Protein AF-A0A2K0UDL0-F1 (afdb_monomer)

Solvent-accessible surface area (backbone atoms only — not comparable to full-atom values): 13842 Å² total; per-residue (Å²): 132,90,76,57,83,69,56,64,36,40,62,74,39,30,74,65,48,46,82,47,54,56,67,56,40,52,51,51,52,62,71,52,33,70,80,76,52,98,64,75,60,66,72,58,52,50,56,52,50,51,54,50,49,52,46,38,73,76,70,39,90,55,62,90,76,43,96,74,76,85,77,77,66,53,43,78,78,45,80,43,83,54,89,86,32,33,40,32,33,33,30,63,69,71,82,86,82,71,87,87,69,89,70,77,79,64,65,46,79,45,80,38,79,76,86,85,84,86,83,78,84,86,70,57,67,67,61,65,74,41,50,94,51,46,87,36,30,33,72,48,72,90,79,70,87,86,64,67,89,31,36,83,27,45,80,46,81,48,101,89,45,55,17,31,52,34,62,50,95,69,29,34,53,48,59,33,89,86,64,58,58,95,93,54,86,51,71,64,77,56,53,43,37,40,45,47,34,81,28,39,71,42,74,69,28,45,71,64,50,50,54,49,37,48,46,64,78,56,58,78,88,124

Nearest PDB structures (foldseek):
  4b66-assembly1_A  TM=9.218E-01  e=1.773E-15  Aspergillus fumigatus
  6x0h-assembly1_D  TM=9.254E-01  e=4.626E-15  Aspergillus fumigatus Af293
  4b64-assembly1_A  TM=9.205E-01  e=5.215E-15  Aspergillus fumigatus
  5cku-assembly1_A  TM=9.255E-01  e=1.207E-14  Aspergillus fumigatus Af293
  6x0k-assembly2_F  TM=9.162E-01  e=2.417E-13  Aspergillus fumigatus Af293

InterPro domains:
  IPR025700 L-lysine 6-monooxygenase/L-ornithine 5-monooxygenase [PF13434] (5-122)
  IPR025700 L-lysine 6-monooxygenase/L-ornithine 5-monooxygenase [PTHR42802] (5-219)
  IPR036188 FAD/NAD(P)-binding domain superfamily [G3DSA:3.50.50.60] (3-222)

Foldseek 3Di:
DDDPLCCLLAQVVLVVQQVDDLVVLQVVCVVSVAVPHPDDDPVVVVVVVVLVVVQCVPVNDPQVPGPDDDDPQKDWDDWDDDPQWIKTKIFGNDPPPDPDDPPPTPIDIDIGNDDDDPPDDDQCVVVVVCVVCQVQAAADDPDDDDGPDQLQADWDADPVGIGGFHADSLQWTDGDPPSDDPLDTDGDALRNCSNRNPNRVHPSCVVVSVVSNCCVNPPPDD

pLDDT: mean 87.85, std 13.22, range [29.7, 97.56]

Structure (mmCIF, N/CA/C/O backbone):
data_AF-A0A2K0UDL0-F1
#
_entry.id   AF-A0A2K0UDL0-F1
#
loop_
_atom_site.group_PDB
_atom_site.id
_atom_site.type_symbol
_atom_site.label_atom_id
_atom_site.label_alt_id
_atom_site.label_comp_id
_atom_site.label_asym_id
_atom_site.label_entity_id
_atom_site.label_seq_id
_atom_site.pdbx_PDB_ins_code
_atom_site.Cartn_x
_atom_site.Cartn_y
_atom_site.Cartn_z
_atom_site.occupancy
_atom_site.B_iso_or_equiv
_atom_site.auth_seq_id
_atom_site.auth_comp_id
_atom_site.auth_asym_id
_atom_site.auth_atom_id
_atom_site.pdbx_PDB_model_num
ATOM 1 N N . MET A 1 1 ? 23.978 -1.180 19.012 1.00 35.09 1 MET A N 1
ATOM 2 C CA . MET A 1 1 ? 23.339 -2.324 18.328 1.00 35.09 1 MET A CA 1
ATOM 3 C C . MET A 1 1 ? 22.856 -1.821 16.977 1.00 35.09 1 MET A C 1
ATOM 5 O O . MET A 1 1 ? 21.933 -1.017 16.948 1.00 35.09 1 MET A O 1
ATOM 9 N N . VAL A 1 2 ? 23.542 -2.177 15.889 1.00 29.70 2 VAL A N 1
ATOM 10 C CA . VAL A 1 2 ? 23.165 -1.753 14.532 1.00 29.70 2 VAL A CA 1
ATOM 11 C C . VAL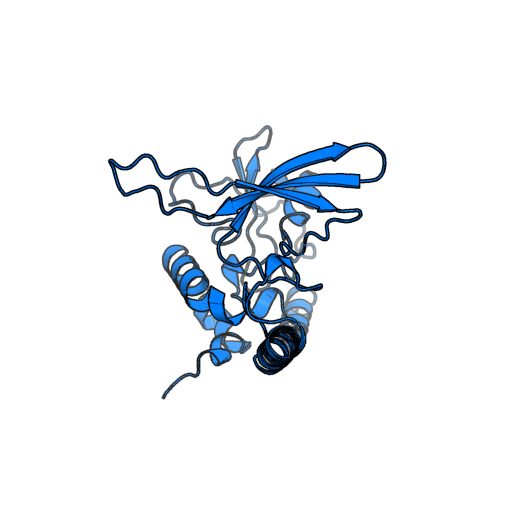 A 1 2 ? 21.911 -2.536 14.154 1.00 29.70 2 VAL A C 1
ATOM 13 O O . VAL A 1 2 ? 21.988 -3.728 13.872 1.00 29.70 2 VAL A O 1
ATOM 16 N N . ARG A 1 3 ? 20.739 -1.905 14.242 1.00 46.12 3 ARG A N 1
ATOM 17 C CA . ARG A 1 3 ? 19.510 -2.499 13.714 1.00 46.12 3 ARG A CA 1
ATOM 18 C C . ARG A 1 3 ? 19.581 -2.387 12.195 1.00 46.12 3 ARG A C 1
ATOM 20 O O . ARG A 1 3 ? 19.646 -1.282 11.667 1.00 46.12 3 ARG A O 1
ATOM 27 N N . SER A 1 4 ? 19.642 -3.524 11.507 1.00 64.81 4 SER A N 1
ATOM 28 C CA . SER A 1 4 ? 19.551 -3.549 10.049 1.00 64.81 4 SER A CA 1
ATOM 29 C C . SER A 1 4 ? 18.190 -2.998 9.617 1.00 64.81 4 SER A C 1
ATOM 31 O O . SER A 1 4 ? 17.202 -3.124 10.348 1.00 64.81 4 SER A O 1
ATOM 33 N N . VAL A 1 5 ? 18.128 -2.408 8.422 1.00 72.62 5 VAL A N 1
ATOM 34 C CA . VAL A 1 5 ? 16.895 -1.833 7.858 1.00 72.62 5 VAL A CA 1
ATOM 35 C C . VAL A 1 5 ? 15.743 -2.849 7.856 1.00 72.62 5 VAL A C 1
ATOM 37 O O . VAL A 1 5 ? 14.605 -2.473 8.091 1.00 72.62 5 VAL A O 1
ATOM 40 N N . ASN A 1 6 ? 16.029 -4.149 7.728 1.00 80.12 6 ASN A N 1
ATOM 41 C CA . ASN A 1 6 ? 15.012 -5.208 7.718 1.00 80.12 6 ASN A CA 1
ATOM 42 C C . ASN A 1 6 ? 14.356 -5.488 9.078 1.00 80.12 6 ASN A C 1
ATOM 44 O O . ASN A 1 6 ? 13.297 -6.107 9.118 1.00 80.12 6 ASN A O 1
ATOM 48 N N . SER A 1 7 ? 14.934 -5.031 10.192 1.00 83.06 7 SER A N 1
ATOM 49 C CA . SER A 1 7 ? 14.325 -5.222 11.520 1.00 83.06 7 SER A CA 1
ATOM 50 C C . SER A 1 7 ? 12.977 -4.508 11.679 1.00 83.06 7 SER A C 1
ATOM 52 O O . SER A 1 7 ? 12.210 -4.836 12.580 1.00 83.06 7 SER A O 1
ATOM 54 N N . VAL A 1 8 ? 12.648 -3.577 10.774 1.00 83.50 8 VAL A N 1
ATOM 55 C CA . VAL A 1 8 ? 11.329 -2.929 10.692 1.00 83.50 8 VAL A CA 1
ATOM 56 C C . VAL A 1 8 ? 10.195 -3.898 10.347 1.00 83.50 8 VAL A C 1
ATOM 58 O O . VAL A 1 8 ? 9.030 -3.565 10.548 1.00 83.50 8 VAL A O 1
ATOM 61 N N . PHE A 1 9 ? 10.523 -5.090 9.835 1.00 87.62 9 PHE A N 1
ATOM 62 C CA . PHE A 1 9 ? 9.553 -6.133 9.510 1.00 87.62 9 PHE A CA 1
ATOM 63 C C . PHE A 1 9 ? 9.317 -7.127 10.649 1.00 87.62 9 PHE A C 1
ATOM 65 O O . PHE A 1 9 ? 8.477 -8.015 10.496 1.00 87.62 9 PHE A O 1
ATOM 72 N N . ASN A 1 10 ? 10.030 -6.994 11.769 1.00 90.56 10 ASN A N 1
ATOM 73 C CA . ASN A 1 10 ? 9.850 -7.882 12.905 1.00 90.56 10 ASN A CA 1
ATOM 74 C C . ASN A 1 10 ? 8.507 -7.611 13.618 1.00 90.56 10 ASN A C 1
ATOM 76 O O . ASN A 1 10 ? 8.128 -6.442 13.757 1.00 90.56 10 ASN A O 1
ATOM 80 N N . PRO A 1 11 ? 7.808 -8.642 14.132 1.00 89.12 11 PRO A N 1
ATOM 81 C CA . PRO A 1 11 ? 6.532 -8.464 14.828 1.00 89.12 11 PRO A CA 1
ATOM 82 C C . PRO A 1 11 ? 6.594 -7.483 16.008 1.00 89.12 11 PRO A C 1
ATOM 84 O O . PRO A 1 11 ? 5.726 -6.622 16.136 1.00 89.12 11 PRO A O 1
ATOM 87 N N . GLU A 1 12 ? 7.655 -7.528 16.821 1.00 90.06 12 GLU A N 1
ATOM 88 C CA . GLU A 1 12 ? 7.827 -6.647 17.985 1.00 90.06 12 GLU A CA 1
ATOM 89 C C . GLU A 1 12 ? 7.986 -5.160 17.619 1.00 90.06 12 GLU A C 1
ATOM 91 O O . GLU A 1 12 ? 7.826 -4.269 18.461 1.00 90.06 12 GLU A O 1
ATOM 96 N N . TYR A 1 13 ? 8.295 -4.856 16.354 1.00 91.12 13 TYR A N 1
ATOM 97 C CA . TYR A 1 13 ? 8.404 -3.477 15.896 1.00 91.12 13 TYR A CA 1
ATOM 98 C C . TYR A 1 13 ? 7.044 -2.767 15.897 1.00 91.12 13 TYR A C 1
ATOM 100 O O . TYR A 1 13 ? 6.985 -1.561 16.145 1.00 91.12 13 TYR A O 1
ATOM 108 N N . ILE A 1 14 ? 5.947 -3.510 15.711 1.00 93.31 14 ILE A N 1
ATOM 109 C CA . ILE A 1 14 ? 4.581 -2.971 15.716 1.00 93.31 14 ILE A CA 1
ATOM 110 C C . ILE A 1 14 ? 4.272 -2.317 17.069 1.00 93.31 14 ILE A C 1
ATOM 112 O O . ILE A 1 14 ? 3.770 -1.194 17.106 1.00 93.31 14 ILE A O 1
ATOM 116 N N . ASP A 1 15 ? 4.660 -2.952 18.178 1.00 93.44 15 ASP A N 1
ATOM 117 C CA . ASP A 1 15 ? 4.467 -2.410 19.532 1.00 93.44 15 ASP A CA 1
ATOM 118 C C . ASP A 1 15 ? 5.299 -1.154 19.793 1.00 93.44 15 ASP A C 1
ATOM 120 O O . ASP A 1 15 ? 4.917 -0.286 20.578 1.00 93.44 15 ASP A O 1
ATOM 124 N N . THR A 1 16 ? 6.430 -1.020 19.098 1.00 92.69 16 THR A N 1
ATOM 125 C CA . THR A 1 16 ? 7.268 0.179 19.174 1.00 92.69 16 THR A CA 1
ATOM 126 C C . THR A 1 16 ? 6.693 1.319 18.332 1.00 92.69 16 THR A C 1
ATOM 128 O O . THR A 1 16 ? 6.786 2.482 18.734 1.00 92.69 16 THR A O 1
ATOM 131 N N . LEU A 1 17 ? 6.126 1.002 17.164 1.00 92.69 17 LEU A N 1
ATOM 132 C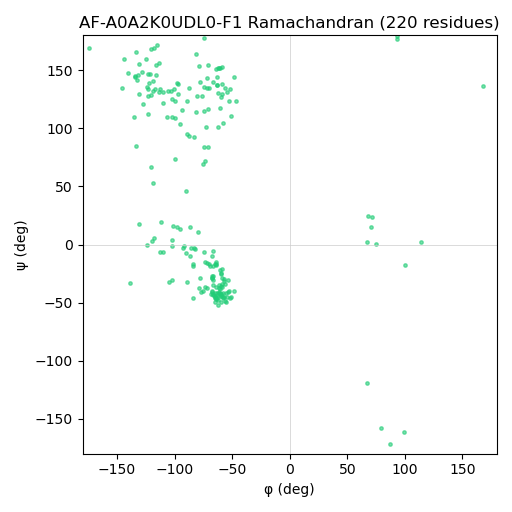 CA . LEU A 1 17 ? 5.654 1.970 16.175 1.00 92.69 17 LEU A CA 1
ATOM 133 C C . LEU A 1 17 ? 4.242 2.485 16.476 1.00 92.69 17 LEU A C 1
ATOM 135 O O . LEU A 1 17 ? 4.023 3.694 16.430 1.00 92.69 17 LEU A O 1
ATOM 139 N N . PHE A 1 18 ? 3.298 1.600 16.802 1.00 94.19 18 PHE A N 1
ATOM 140 C CA . PHE A 1 18 ? 1.887 1.935 17.018 1.00 94.19 18 PHE A CA 1
ATOM 141 C C . PHE A 1 18 ? 1.650 3.099 18.004 1.00 94.19 18 PHE A C 1
ATOM 143 O O . PHE A 1 18 ? 0.878 4.003 17.669 1.00 94.19 18 PHE A O 1
ATOM 150 N N . PRO A 1 19 ? 2.312 3.165 19.183 1.00 95.06 19 PRO A N 1
ATOM 151 C CA . PRO A 1 19 ? 2.107 4.265 20.128 1.00 95.06 19 PRO A CA 1
ATOM 152 C C . PRO A 1 19 ? 2.766 5.587 19.697 1.00 95.06 19 PRO A C 1
ATOM 154 O O . PRO A 1 19 ? 2.579 6.610 20.359 1.00 95.06 19 PRO A O 1
ATOM 157 N N . LYS A 1 20 ? 3.556 5.611 18.613 1.00 94.56 20 LYS A N 1
ATOM 158 C CA . LYS A 1 20 ? 4.208 6.835 18.131 1.00 94.56 20 LYS A CA 1
ATOM 159 C C . LYS A 1 20 ? 3.193 7.806 17.528 1.00 94.56 20 LYS A C 1
ATOM 161 O O . LYS A 1 20 ? 2.141 7.432 16.999 1.00 94.56 20 LYS A O 1
ATOM 166 N N . SER A 1 21 ? 3.551 9.090 17.560 1.00 92.75 21 SER A N 1
ATOM 167 C CA . SER A 1 21 ? 2.737 10.150 16.965 1.00 92.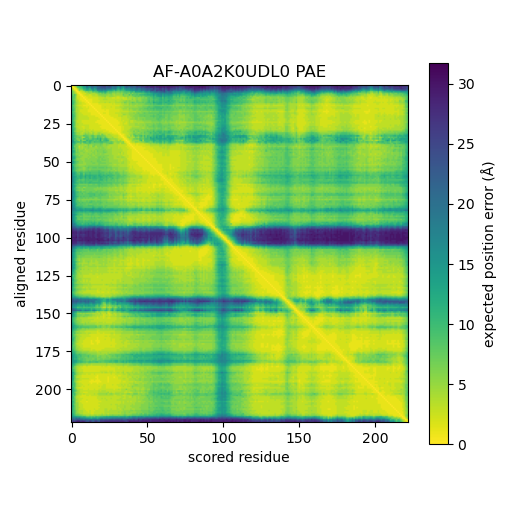75 21 SER A CA 1
ATOM 168 C C . SER A 1 21 ? 2.521 9.919 15.465 1.00 92.75 21 SER A C 1
ATOM 170 O O . SER A 1 21 ? 3.357 9.327 14.781 1.00 92.75 21 SER A O 1
ATOM 172 N N . ALA A 1 22 ? 1.406 10.430 14.938 1.00 91.06 22 ALA A N 1
ATOM 173 C CA . ALA A 1 22 ? 1.099 10.370 13.508 1.00 91.06 22 ALA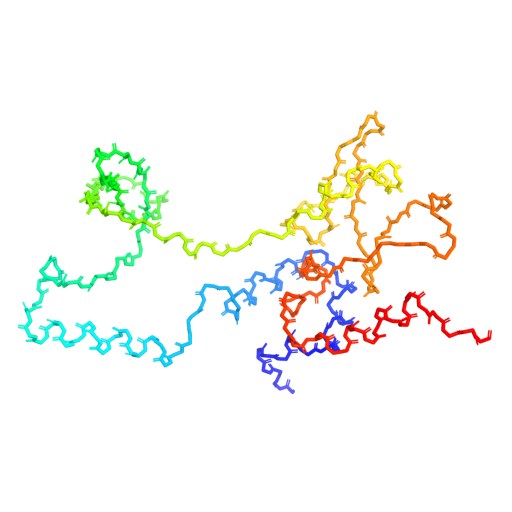 A CA 1
ATOM 174 C C . ALA A 1 22 ? 2.240 10.940 12.647 1.00 91.06 22 ALA A C 1
ATOM 176 O O . ALA A 1 22 ? 2.627 10.322 11.659 1.00 91.06 22 ALA A O 1
ATOM 177 N N . ARG A 1 23 ? 2.847 12.051 13.093 1.00 91.38 23 ARG A N 1
ATOM 178 C CA . ARG A 1 23 ? 4.027 12.656 12.460 1.00 91.38 23 ARG A CA 1
ATOM 179 C C . ARG A 1 23 ? 5.192 11.684 12.353 1.00 91.38 23 ARG A C 1
ATOM 181 O O . ARG A 1 23 ? 5.787 11.549 11.292 1.00 91.38 23 ARG A O 1
ATOM 188 N N . HIS A 1 24 ? 5.514 11.012 13.455 1.00 91.50 24 HIS A N 1
ATOM 189 C CA . HIS A 1 24 ? 6.629 10.077 13.497 1.00 91.50 24 HIS A CA 1
ATOM 190 C C . HIS A 1 24 ? 6.382 8.879 12.577 1.00 91.50 24 HIS A C 1
ATOM 192 O O . HIS A 1 24 ? 7.260 8.535 11.796 1.00 91.50 24 HIS A O 1
ATOM 198 N N . ARG A 1 25 ? 5.179 8.289 12.617 1.00 92.75 25 ARG A N 1
ATOM 199 C CA . ARG A 1 25 ? 4.812 7.169 11.735 1.00 92.75 25 ARG A CA 1
ATOM 200 C C . ARG A 1 25 ? 4.853 7.570 10.260 1.00 92.75 25 ARG A C 1
ATOM 202 O O . ARG A 1 25 ? 5.384 6.819 9.453 1.00 92.75 25 ARG A O 1
ATOM 209 N N . ASN A 1 26 ? 4.368 8.765 9.919 1.00 91.25 26 ASN A N 1
ATOM 210 C CA . ASN A 1 26 ? 4.425 9.285 8.553 1.00 91.25 26 ASN A CA 1
ATOM 211 C C . ASN A 1 26 ? 5.866 9.463 8.057 1.00 91.25 26 ASN A C 1
ATOM 213 O O . ASN A 1 26 ? 6.189 9.012 6.963 1.00 91.25 26 ASN A O 1
ATOM 217 N N . ASN A 1 27 ? 6.729 10.081 8.867 1.00 90.62 27 ASN A N 1
ATOM 218 C CA . ASN A 1 27 ? 8.136 10.275 8.511 1.00 90.62 27 ASN A CA 1
ATOM 219 C C . ASN A 1 27 ? 8.861 8.934 8.358 1.00 90.62 27 ASN A C 1
ATOM 221 O O . ASN A 1 27 ? 9.525 8.706 7.355 1.00 90.62 27 ASN A O 1
ATOM 225 N N . PHE A 1 28 ? 8.658 8.023 9.310 1.00 89.50 28 PHE A N 1
ATOM 226 C CA . PHE A 1 28 ? 9.238 6.687 9.264 1.00 89.50 28 PHE A CA 1
ATOM 227 C C . PHE A 1 28 ? 8.827 5.916 7.999 1.00 89.50 28 PHE A C 1
ATOM 229 O O . PHE A 1 28 ? 9.675 5.339 7.326 1.00 89.50 28 PHE A O 1
ATOM 236 N N . LEU A 1 29 ? 7.538 5.927 7.642 1.00 88.31 29 LEU A N 1
ATOM 237 C CA . LEU A 1 29 ? 7.052 5.250 6.436 1.00 88.31 29 LEU A CA 1
ATOM 238 C C . LEU A 1 29 ? 7.584 5.893 5.150 1.00 88.31 29 LEU A C 1
ATOM 240 O O . LEU A 1 29 ? 7.857 5.178 4.189 1.00 88.31 29 LEU A O 1
ATOM 244 N N . ALA A 1 30 ? 7.762 7.216 5.132 1.00 87.25 30 ALA A N 1
ATOM 245 C CA . ALA A 1 30 ? 8.379 7.909 4.006 1.00 87.25 30 ALA A CA 1
ATOM 246 C C . ALA A 1 30 ? 9.850 7.494 3.824 1.00 87.25 30 ALA A C 1
ATOM 248 O O . ALA A 1 30 ? 10.253 7.172 2.709 1.00 87.25 30 ALA A O 1
ATOM 249 N N . GLU A 1 31 ? 10.622 7.429 4.913 1.00 85.19 31 GLU A N 1
ATOM 250 C CA . GLU A 1 31 ? 12.030 7.006 4.901 1.00 85.19 31 GLU A CA 1
ATOM 251 C C . GLU A 1 31 ? 12.187 5.527 4.523 1.00 85.19 31 GLU A C 1
ATOM 253 O O . GLU A 1 31 ? 13.050 5.161 3.728 1.00 85.19 31 GLU A O 1
ATOM 258 N N . ALA A 1 32 ? 11.328 4.661 5.060 1.00 83.56 32 ALA A N 1
ATOM 259 C CA . ALA A 1 32 ? 11.412 3.223 4.843 1.00 83.56 32 ALA A CA 1
ATOM 260 C C . ALA A 1 32 ? 10.760 2.760 3.525 1.00 83.56 32 ALA A C 1
ATOM 262 O O . ALA A 1 32 ? 10.845 1.577 3.184 1.00 83.56 32 ALA A O 1
ATOM 263 N N . ARG A 1 33 ? 10.139 3.663 2.750 1.00 82.31 33 ARG A N 1
ATOM 264 C CA . ARG A 1 33 ? 9.410 3.348 1.507 1.00 82.31 33 ARG A CA 1
ATOM 265 C C . ARG A 1 33 ? 10.244 2.539 0.512 1.00 82.31 33 ARG A C 1
ATOM 267 O O . ARG A 1 33 ? 9.731 1.581 -0.062 1.00 82.31 33 ARG A O 1
ATOM 274 N N . ALA A 1 34 ? 11.530 2.865 0.378 1.00 78.19 34 ALA A N 1
ATOM 275 C CA . ALA A 1 34 ? 12.465 2.194 -0.529 1.00 78.19 34 ALA A CA 1
ATOM 276 C C . ALA A 1 34 ? 12.774 0.730 -0.151 1.00 78.19 34 ALA A C 1
ATOM 278 O O . ALA A 1 34 ? 13.457 0.034 -0.887 1.00 78.19 34 ALA A O 1
ATOM 279 N N . THR A 1 35 ? 12.291 0.225 0.985 1.00 76.81 35 THR A N 1
ATOM 280 C CA . THR A 1 35 ? 12.486 -1.187 1.360 1.00 76.81 35 THR A CA 1
ATOM 281 C C . THR A 1 35 ? 11.449 -2.120 0.738 1.00 76.81 35 THR A C 1
ATOM 283 O O . THR A 1 35 ? 11.671 -3.327 0.685 1.00 76.81 35 THR A O 1
ATOM 286 N N . ASN A 1 36 ? 10.321 -1.571 0.274 1.00 73.25 36 ASN A N 1
ATOM 287 C CA . ASN A 1 36 ? 9.168 -2.354 -0.170 1.00 73.25 36 ASN A CA 1
ATOM 288 C C . ASN A 1 36 ? 8.517 -1.808 -1.450 1.00 73.25 36 ASN A C 1
ATOM 290 O O . ASN A 1 36 ? 8.016 -2.576 -2.265 1.00 73.25 36 ASN A O 1
ATOM 294 N N . TYR A 1 37 ? 8.520 -0.489 -1.650 1.00 76.06 37 TYR A N 1
ATOM 295 C CA . TYR A 1 37 ? 7.821 0.155 -2.757 1.00 76.06 37 TYR A CA 1
ATOM 296 C C . TYR A 1 37 ? 8.800 0.728 -3.777 1.00 76.06 37 TYR A C 1
ATOM 298 O O . TYR A 1 37 ? 9.705 1.480 -3.423 1.00 76.06 37 TYR A O 1
ATOM 306 N N . GLY A 1 38 ? 8.565 0.417 -5.055 1.00 76.69 38 GLY A N 1
ATOM 307 C CA . GLY A 1 38 ? 9.352 0.960 -6.166 1.00 76.69 38 GLY A CA 1
ATOM 308 C C . GLY A 1 38 ? 10.775 0.406 -6.251 1.00 76.69 38 GLY A C 1
ATOM 309 O O . GLY A 1 38 ? 11.643 1.062 -6.815 1.00 76.69 38 GLY A O 1
ATOM 310 N N . VAL A 1 39 ? 11.017 -0.781 -5.690 1.00 84.94 39 VAL A N 1
ATOM 311 C CA . VAL A 1 39 ? 12.316 -1.458 -5.739 1.00 84.94 39 VAL A CA 1
ATOM 312 C C . VAL A 1 39 ? 12.214 -2.821 -6.396 1.00 84.94 39 VAL A C 1
ATOM 314 O O . VAL A 1 39 ? 11.211 -3.524 -6.274 1.00 84.94 39 VAL A O 1
ATOM 317 N N . VAL A 1 40 ? 13.280 -3.191 -7.096 1.00 87.75 40 VAL A N 1
ATOM 318 C CA . VAL A 1 40 ? 13.399 -4.449 -7.829 1.00 87.75 40 VAL A CA 1
ATOM 319 C C . VAL A 1 40 ? 14.526 -5.267 -7.202 1.00 87.75 40 VAL A C 1
ATOM 321 O O . VAL A 1 40 ? 15.503 -4.718 -6.693 1.00 87.75 40 VAL A O 1
ATOM 324 N N . ARG A 1 41 ? 14.383 -6.595 -7.189 1.00 89.25 41 ARG A N 1
ATOM 325 C CA . ARG A 1 41 ? 15.440 -7.494 -6.707 1.00 89.25 41 ARG A CA 1
ATOM 326 C C . ARG A 1 41 ? 16.683 -7.355 -7.592 1.00 89.25 41 ARG A C 1
ATOM 328 O O . ARG A 1 41 ? 16.554 -7.332 -8.812 1.00 89.25 41 ARG A O 1
ATOM 335 N N . LEU A 1 42 ? 17.868 -7.309 -6.977 1.00 89.88 42 LEU A N 1
ATOM 336 C CA . LEU A 1 42 ? 19.134 -7.073 -7.682 1.00 89.88 42 LEU A CA 1
ATOM 337 C C . LEU A 1 42 ? 19.365 -8.058 -8.837 1.00 89.88 42 LEU A C 1
ATOM 339 O O . LEU A 1 42 ? 19.660 -7.624 -9.939 1.00 89.88 42 LEU A O 1
ATOM 343 N N . ASN A 1 43 ? 19.127 -9.350 -8.613 1.00 94.38 43 ASN A N 1
ATOM 344 C CA . ASN A 1 43 ? 19.297 -10.379 -9.640 1.00 94.38 43 ASN A CA 1
ATOM 345 C C . ASN A 1 43 ? 18.417 -10.151 -10.881 1.00 94.38 43 ASN A C 1
ATOM 347 O O . ASN A 1 43 ? 18.840 -10.428 -11.995 1.00 94.38 43 ASN A O 1
ATOM 351 N N . LEU A 1 44 ? 17.199 -9.629 -10.700 1.00 93.19 44 LEU A N 1
ATOM 352 C CA . LEU A 1 44 ? 16.323 -9.297 -11.823 1.00 93.19 44 LEU A CA 1
ATOM 353 C C . LEU A 1 44 ? 16.806 -8.037 -12.551 1.00 93.19 44 LEU A C 1
ATOM 355 O O . LEU A 1 44 ? 16.719 -7.969 -13.772 1.00 93.19 44 LEU A O 1
ATOM 359 N N . ILE A 1 45 ? 17.335 -7.051 -11.818 1.00 93.06 45 ILE A N 1
ATOM 360 C CA . ILE A 1 45 ? 17.973 -5.876 -12.426 1.00 93.06 45 ILE A CA 1
ATOM 361 C C . ILE A 1 45 ? 19.154 -6.330 -13.293 1.00 93.06 45 ILE A C 1
ATOM 363 O O . ILE A 1 45 ? 19.229 -5.941 -14.454 1.00 93.06 45 ILE A O 1
ATOM 367 N N . GLU A 1 46 ? 20.033 -7.180 -12.760 1.00 94.44 46 GLU A N 1
ATOM 368 C CA . GLU A 1 46 ? 21.189 -7.735 -13.477 1.00 94.44 46 GLU A CA 1
ATOM 369 C C . GLU A 1 46 ? 20.755 -8.442 -14.769 1.00 94.44 46 GLU A C 1
ATOM 371 O O . GLU A 1 46 ? 21.237 -8.093 -15.843 1.00 94.44 46 GLU A O 1
ATOM 376 N N . GLU A 1 47 ? 19.753 -9.321 -14.697 1.00 95.38 47 GLU A N 1
ATOM 377 C CA . GLU A 1 47 ? 19.206 -10.028 -15.863 1.00 95.38 47 GLU A CA 1
ATOM 378 C C . GLU A 1 47 ? 18.625 -9.067 -16.922 1.00 95.38 47 GLU A C 1
ATOM 380 O O . GLU A 1 47 ? 18.766 -9.278 -18.129 1.00 95.38 47 GLU A O 1
ATOM 385 N N . MET A 1 48 ? 17.965 -7.983 -16.499 1.00 94.00 48 MET A N 1
ATOM 386 C CA . MET A 1 48 ? 17.468 -6.955 -17.421 1.00 94.00 48 MET A CA 1
ATOM 387 C C . MET A 1 48 ? 18.615 -6.182 -18.087 1.00 94.00 48 MET A C 1
ATOM 389 O O . MET A 1 48 ? 18.546 -5.914 -19.287 1.00 94.00 48 MET A O 1
ATOM 393 N N . TYR A 1 49 ? 19.668 -5.842 -17.340 1.00 93.50 49 TYR A N 1
ATOM 394 C CA . TYR A 1 49 ? 20.844 -5.145 -17.870 1.00 93.50 49 TYR A CA 1
ATOM 395 C C . TYR A 1 49 ? 21.652 -6.012 -18.836 1.00 93.50 49 TYR A C 1
ATOM 397 O O . TYR A 1 49 ? 22.087 -5.509 -19.871 1.00 93.50 49 TYR A O 1
ATOM 405 N N . GLU A 1 50 ? 21.812 -7.301 -18.542 1.00 95.69 50 GLU A N 1
ATOM 406 C CA . GLU A 1 50 ? 22.461 -8.259 -19.442 1.00 95.69 50 GLU A CA 1
ATOM 407 C C . GLU A 1 50 ? 21.739 -8.317 -20.794 1.00 95.69 50 GLU A C 1
ATOM 409 O O . GLU A 1 50 ? 22.374 -8.169 -21.838 1.00 95.69 50 GLU A O 1
ATOM 414 N N . ARG A 1 51 ? 20.398 -8.386 -20.793 1.00 95.31 51 ARG A N 1
ATOM 415 C CA . ARG A 1 51 ? 19.604 -8.332 -22.034 1.00 95.31 51 ARG A CA 1
ATOM 416 C C . ARG A 1 51 ? 19.814 -7.036 -22.818 1.00 95.31 51 ARG A C 1
ATOM 418 O O . ARG A 1 51 ? 19.970 -7.078 -24.036 1.00 95.31 51 ARG A O 1
ATOM 425 N N . GLN A 1 52 ? 19.824 -5.881 -22.149 1.00 95.31 52 GLN A N 1
ATOM 426 C CA . GLN A 1 52 ? 20.089 -4.596 -22.815 1.00 95.31 52 GLN A CA 1
ATOM 427 C C . GLN A 1 52 ? 21.511 -4.549 -23.399 1.00 95.31 52 GLN A C 1
ATOM 429 O O . GLN A 1 52 ? 21.721 -4.019 -24.491 1.00 95.31 52 GLN A O 1
ATOM 434 N N . TYR A 1 53 ? 22.489 -5.138 -22.707 1.00 95.25 53 TYR A N 1
ATOM 435 C CA . TYR A 1 53 ? 23.870 -5.219 -23.172 1.00 95.25 53 TYR A CA 1
ATOM 436 C C . TYR A 1 53 ? 24.021 -6.102 -24.419 1.00 95.25 53 TYR A C 1
ATOM 438 O O . TYR A 1 53 ? 24.691 -5.691 -25.368 1.00 95.25 53 TYR A O 1
ATOM 446 N N . ASP A 1 54 ? 23.367 -7.264 -24.461 1.00 96.25 54 ASP A N 1
ATOM 447 C CA . ASP A 1 54 ? 23.369 -8.128 -25.647 1.00 96.25 54 ASP A CA 1
ATOM 448 C C . ASP A 1 54 ? 22.762 -7.413 -26.867 1.00 96.25 54 ASP A C 1
ATOM 450 O O . ASP A 1 54 ? 23.374 -7.397 -27.936 1.00 96.25 54 ASP A O 1
ATOM 454 N N . GLN A 1 55 ? 21.631 -6.710 -26.698 1.00 96.81 55 GLN A N 1
ATOM 455 C CA . GLN A 1 55 ? 21.047 -5.884 -27.769 1.00 96.81 55 GLN A CA 1
ATOM 456 C C . GLN A 1 55 ? 22.023 -4.809 -28.261 1.00 96.81 55 GLN A C 1
ATOM 458 O O . GLN A 1 55 ? 22.155 -4.601 -29.465 1.00 96.81 55 GLN A O 1
ATOM 463 N N . LYS A 1 56 ? 22.743 -4.148 -27.346 1.00 95.62 56 LYS A N 1
ATOM 464 C CA . LYS A 1 56 ? 23.750 -3.137 -27.692 1.00 95.62 56 LYS A CA 1
ATOM 465 C C . LYS A 1 56 ? 24.906 -3.715 -28.498 1.00 95.62 56 LYS A C 1
ATOM 467 O O . LYS A 1 56 ? 25.386 -3.065 -29.427 1.00 95.62 56 LYS A O 1
ATOM 472 N N . ARG A 1 57 ? 25.379 -4.906 -28.125 1.00 96.25 57 ARG A N 1
ATOM 473 C CA . ARG A 1 57 ? 26.465 -5.601 -28.823 1.00 96.25 57 ARG A CA 1
ATOM 474 C C . ARG A 1 57 ? 26.043 -5.986 -30.240 1.00 96.25 57 ARG A C 1
ATOM 476 O O . ARG A 1 57 ? 26.814 -5.768 -31.170 1.00 96.25 57 ARG A O 1
ATOM 483 N N . ASP A 1 58 ? 24.835 -6.522 -30.390 1.00 95.81 58 ASP A N 1
ATOM 484 C CA . ASP A 1 58 ? 24.399 -7.159 -31.634 1.00 95.81 58 ASP A CA 1
ATOM 485 C C . ASP A 1 58 ? 23.735 -6.169 -32.616 1.00 95.81 58 ASP A C 1
ATOM 487 O O . ASP A 1 58 ? 23.885 -6.308 -33.829 1.00 95.81 58 ASP A O 1
ATOM 491 N N . LEU A 1 59 ? 23.039 -5.140 -32.112 1.00 96.00 59 LEU A N 1
ATOM 492 C CA . LEU A 1 59 ? 22.281 -4.156 -32.908 1.00 96.00 59 LEU A CA 1
ATOM 493 C C . LEU A 1 59 ? 22.909 -2.749 -32.914 1.00 96.00 59 LEU A C 1
ATOM 495 O O . LEU A 1 59 ? 22.455 -1.864 -33.644 1.00 96.00 59 LEU A O 1
ATOM 499 N N . GLY A 1 60 ? 23.962 -2.531 -32.122 1.00 94.81 60 GLY A N 1
ATOM 500 C CA . GLY A 1 60 ? 24.659 -1.251 -31.997 1.00 94.81 60 GLY A CA 1
ATOM 501 C C . GLY A 1 60 ? 24.052 -0.308 -30.952 1.00 94.81 60 GLY A C 1
ATOM 502 O O . GLY A 1 60 ? 23.172 -0.666 -30.174 1.00 94.81 60 GLY A O 1
ATOM 503 N N . THR A 1 61 ? 24.547 0.932 -30.915 1.00 93.50 61 THR A N 1
ATOM 504 C CA . THR A 1 61 ? 24.247 1.910 -29.848 1.00 93.50 61 THR A CA 1
ATOM 505 C C . THR A 1 61 ? 22.927 2.665 -30.013 1.00 93.50 61 THR A C 1
ATOM 507 O O . THR A 1 61 ? 22.594 3.487 -29.167 1.00 93.50 61 THR A O 1
ATOM 510 N N . ASP A 1 62 ? 22.206 2.449 -31.111 1.00 93.44 62 ASP A N 1
ATOM 511 C CA . ASP A 1 62 ? 20.945 3.127 -31.410 1.00 93.44 62 ASP A CA 1
ATOM 512 C C . ASP A 1 62 ? 19.764 2.367 -30.785 1.00 93.44 62 ASP A C 1
ATOM 514 O O . ASP A 1 62 ? 19.217 1.440 -31.385 1.00 93.44 62 ASP A O 1
ATOM 518 N N . GLU A 1 63 ? 19.376 2.760 -29.567 1.00 91.31 63 GLU A N 1
ATOM 519 C CA . GLU A 1 63 ? 18.344 2.076 -28.771 1.00 91.31 63 GLU A CA 1
ATOM 520 C C . GLU A 1 63 ? 16.963 2.044 -29.439 1.00 91.31 63 GLU A C 1
ATOM 522 O O . GLU A 1 63 ? 16.155 1.166 -29.143 1.00 91.31 63 GLU A O 1
ATOM 527 N N . LYS A 1 64 ? 16.670 2.957 -30.377 1.00 89.44 64 LYS A N 1
ATOM 528 C CA . LYS A 1 64 ? 15.385 2.961 -31.101 1.00 89.44 64 LYS A CA 1
ATOM 529 C C . LYS A 1 64 ? 15.217 1.745 -32.011 1.00 89.44 64 LYS A C 1
ATOM 531 O O . LYS A 1 64 ? 14.096 1.427 -32.394 1.00 89.44 64 LYS A O 1
ATOM 536 N N . LYS A 1 65 ? 16.316 1.067 -32.350 1.00 91.69 65 LYS A N 1
ATOM 537 C CA . LYS A 1 65 ? 16.314 -0.174 -33.135 1.00 91.69 65 LYS A CA 1
ATOM 538 C C . LYS A 1 65 ? 16.223 -1.424 -32.266 1.00 91.69 65 LYS A C 1
ATOM 540 O O . LYS A 1 65 ? 16.132 -2.524 -32.805 1.00 91.69 65 LYS A O 1
ATOM 545 N N . TRP A 1 66 ? 16.298 -1.281 -30.943 1.00 95.31 66 TRP A N 1
ATOM 546 C CA . TRP A 1 66 ? 16.267 -2.421 -30.041 1.00 95.31 66 TRP A CA 1
ATOM 547 C C . TRP A 1 66 ? 14.834 -2.931 -29.870 1.00 95.31 66 TRP A C 1
ATOM 549 O O . TRP A 1 66 ? 13.914 -2.124 -29.724 1.00 95.31 66 TRP A O 1
ATOM 559 N N . PRO A 1 67 ? 14.628 -4.259 -29.830 1.00 94.69 67 PRO A N 1
ATOM 560 C CA . PRO A 1 67 ? 13.299 -4.831 -29.636 1.00 94.69 67 PRO A CA 1
ATOM 561 C C . PRO A 1 67 ? 12.737 -4.561 -28.231 1.00 94.69 67 PRO A C 1
ATOM 563 O O . PRO A 1 67 ? 11.520 -4.495 -28.063 1.00 94.69 67 PRO A O 1
ATOM 566 N N . HIS A 1 68 ? 13.593 -4.381 -27.218 1.00 95.06 68 HIS A N 1
ATOM 567 C CA . HIS A 1 68 ? 13.177 -4.066 -25.850 1.00 95.06 68 HIS A CA 1
ATOM 568 C C . HIS A 1 68 ? 13.898 -2.820 -25.334 1.00 95.06 68 HIS A C 1
ATOM 570 O O . HIS A 1 68 ? 15.125 -2.807 -25.232 1.00 95.06 68 HIS A O 1
ATOM 576 N N . ARG A 1 69 ? 13.138 -1.787 -24.955 1.00 93.44 69 ARG A N 1
ATOM 577 C CA . ARG A 1 69 ? 13.659 -0.492 -24.488 1.00 93.44 69 ARG A CA 1
ATOM 578 C C . ARG A 1 69 ? 13.215 -0.215 -23.054 1.00 93.44 69 ARG A C 1
ATOM 580 O O . ARG A 1 69 ? 12.064 -0.468 -22.704 1.00 93.44 69 ARG A O 1
ATOM 587 N N . ILE A 1 70 ? 14.111 0.348 -22.244 1.00 93.12 70 ILE A N 1
ATOM 588 C CA . ILE A 1 70 ? 13.785 0.872 -20.911 1.00 93.12 70 ILE A CA 1
ATOM 589 C C . ILE A 1 70 ? 13.806 2.398 -20.988 1.00 93.12 70 ILE A C 1
ATOM 591 O O . ILE A 1 70 ? 14.860 3.007 -21.127 1.00 93.12 70 ILE A O 1
ATOM 595 N N . MET A 1 71 ? 12.634 3.022 -20.887 1.00 91.00 71 MET A N 1
ATOM 596 C CA . MET A 1 71 ? 12.472 4.476 -20.996 1.00 91.00 71 MET A CA 1
ATOM 597 C C . MET A 1 71 ? 12.360 5.098 -19.599 1.00 91.00 71 MET A C 1
ATOM 599 O O . MET A 1 71 ? 11.275 5.458 -19.144 1.00 91.00 71 MET A O 1
ATOM 603 N N . GLY A 1 72 ? 13.491 5.158 -18.889 1.00 89.75 72 GLY A N 1
ATOM 604 C CA . GLY A 1 72 ? 13.567 5.749 -17.550 1.00 89.75 72 GLY A CA 1
ATOM 605 C C . GLY A 1 72 ? 13.257 7.249 -17.552 1.00 89.75 72 GLY A C 1
ATOM 606 O O . GLY A 1 72 ? 13.494 7.935 -18.541 1.00 89.75 72 GLY A O 1
ATOM 607 N N . GLY A 1 73 ? 12.719 7.757 -16.438 1.00 88.31 73 GLY A N 1
ATOM 608 C CA . GLY A 1 73 ? 12.450 9.190 -16.278 1.00 88.31 73 GLY A CA 1
ATOM 609 C C . GLY A 1 73 ? 11.346 9.728 -17.188 1.00 88.31 73 GLY A C 1
ATOM 610 O O . GLY A 1 73 ? 11.350 10.914 -17.486 1.00 88.31 73 GLY A O 1
ATOM 611 N N . ARG A 1 74 ? 10.413 8.887 -17.650 1.00 90.56 74 ARG A N 1
ATOM 612 C CA . ARG A 1 74 ? 9.292 9.308 -18.502 1.00 90.56 74 ARG A CA 1
ATOM 613 C C . ARG A 1 74 ? 7.937 9.109 -17.839 1.00 90.56 74 ARG A C 1
ATOM 615 O O . ARG A 1 74 ? 7.771 8.235 -16.991 1.00 90.56 74 ARG A O 1
ATOM 622 N N . GLN A 1 75 ? 6.964 9.902 -18.273 1.00 93.38 75 GLN A N 1
ATOM 623 C CA . GLN A 1 75 ? 5.556 9.762 -17.914 1.00 93.38 75 GLN A CA 1
ATOM 624 C C . GLN A 1 75 ? 4.677 9.735 -19.166 1.00 93.38 75 GLN A C 1
ATOM 626 O O . GLN A 1 75 ? 4.998 10.371 -20.169 1.00 93.38 75 GLN A O 1
ATOM 631 N N . ILE A 1 76 ? 3.567 9.000 -19.093 1.00 94.38 76 ILE A N 1
ATOM 632 C CA . ILE A 1 76 ? 2.538 8.976 -20.137 1.00 94.38 76 ILE A CA 1
ATOM 633 C C . ILE A 1 76 ? 1.648 10.214 -19.964 1.00 94.38 76 ILE A C 1
ATOM 635 O O . ILE A 1 76 ? 1.143 10.450 -18.866 1.00 94.38 76 ILE A O 1
ATOM 639 N N . THR A 1 77 ? 1.450 10.987 -21.030 1.00 94.19 77 THR A N 1
ATOM 640 C CA . THR A 1 77 ? 0.613 12.203 -21.051 1.00 94.19 77 THR A CA 1
ATOM 641 C C . THR A 1 77 ? -0.726 11.996 -21.740 1.00 94.19 77 THR A C 1
ATOM 643 O O . THR A 1 77 ? -1.714 12.607 -21.339 1.00 94.19 77 THR A O 1
ATOM 646 N N . SER A 1 78 ? -0.772 11.127 -22.751 1.00 95.00 78 SER A N 1
ATOM 647 C CA . SER A 1 78 ? -1.998 10.768 -23.464 1.00 95.00 78 SER A CA 1
ATOM 648 C C . SER A 1 78 ? -2.028 9.279 -23.796 1.00 95.00 78 SER A C 1
ATOM 650 O O . SER A 1 78 ? -0.983 8.663 -24.026 1.00 95.00 78 SER A O 1
ATOM 652 N N . ILE A 1 79 ? -3.239 8.723 -23.810 1.00 96.50 79 ILE A N 1
ATOM 653 C CA . ILE A 1 79 ? -3.560 7.365 -24.250 1.00 96.50 79 ILE A CA 1
ATOM 654 C C . ILE A 1 79 ? -4.809 7.475 -25.122 1.00 96.50 79 ILE A C 1
ATOM 656 O O . ILE A 1 79 ? -5.896 7.745 -24.607 1.00 96.50 79 ILE A O 1
ATOM 660 N N . GLU A 1 80 ? -4.663 7.269 -26.426 1.00 96.81 80 GLU A N 1
ATOM 661 C CA . GLU A 1 80 ? -5.755 7.401 -27.393 1.00 96.81 80 GLU A CA 1
ATOM 662 C C . GLU A 1 80 ? -5.935 6.094 -28.181 1.00 96.81 80 GLU A C 1
ATOM 664 O O . GLU A 1 80 ? -4.964 5.563 -28.719 1.00 96.81 80 GLU A O 1
ATOM 669 N N . PRO A 1 81 ? -7.153 5.526 -28.256 1.00 96.12 81 PRO A N 1
ATOM 670 C CA . PRO A 1 81 ? -7.400 4.346 -29.076 1.00 96.12 81 PRO A CA 1
ATOM 671 C C . PRO A 1 81 ? -7.326 4.702 -30.565 1.00 96.12 81 PRO A C 1
ATOM 673 O O . PRO A 1 81 ? -7.934 5.678 -31.010 1.00 96.12 81 PRO A O 1
ATOM 676 N N . ARG A 1 82 ? -6.631 3.878 -31.351 1.00 93.69 82 ARG A N 1
ATOM 677 C CA . ARG A 1 82 ? -6.444 4.070 -32.791 1.00 93.69 82 ARG A CA 1
ATOM 678 C C . ARG A 1 82 ? -6.690 2.761 -33.543 1.00 93.69 82 ARG A C 1
ATOM 680 O O . ARG A 1 82 ? -5.778 2.015 -33.869 1.00 93.69 82 ARG A O 1
ATOM 687 N N . GLY A 1 83 ? -7.958 2.488 -33.852 1.00 93.00 83 GLY A N 1
ATOM 688 C CA . GLY A 1 83 ? -8.349 1.209 -34.450 1.00 93.00 83 GLY A CA 1
ATOM 689 C C . GLY A 1 83 ? -8.148 0.067 -33.454 1.00 93.00 83 GLY A C 1
ATOM 690 O O . GLY A 1 83 ? -8.753 0.098 -32.385 1.00 93.00 83 GLY A O 1
ATOM 691 N N . ASP A 1 84 ? -7.293 -0.896 -33.802 1.00 94.12 84 ASP A N 1
ATOM 692 C CA . ASP A 1 84 ? -6.953 -2.047 -32.951 1.00 94.12 84 ASP A CA 1
ATOM 693 C C . ASP A 1 84 ? -5.721 -1.797 -32.055 1.00 94.12 84 ASP A C 1
ATOM 695 O O . ASP A 1 84 ? -5.356 -2.662 -31.261 1.00 94.12 84 ASP A O 1
ATOM 699 N N . THR A 1 85 ? -5.086 -0.621 -32.155 1.00 96.75 85 THR A N 1
ATOM 700 C CA . THR A 1 85 ? -3.904 -0.233 -31.369 1.00 96.75 85 THR A CA 1
ATOM 701 C C . THR A 1 85 ? -4.203 0.942 -30.432 1.00 96.75 85 THR A C 1
ATOM 703 O O . THR A 1 85 ? -5.277 1.556 -30.455 1.00 96.75 85 THR A O 1
ATOM 706 N N . LEU A 1 86 ? -3.246 1.252 -29.560 1.00 96.69 86 LEU A N 1
ATOM 707 C CA . LEU A 1 86 ? -3.228 2.418 -28.687 1.00 96.69 86 LEU A CA 1
ATOM 708 C C . LEU A 1 86 ? -2.084 3.339 -29.105 1.00 96.69 86 LEU A C 1
ATOM 710 O O . LEU A 1 86 ? -0.938 2.905 -29.217 1.00 96.69 86 LEU A O 1
ATOM 714 N N . GLU A 1 87 ? -2.381 4.622 -29.258 1.00 97.56 87 GLU A N 1
ATOM 715 C CA . GLU A 1 87 ? -1.388 5.676 -29.403 1.00 97.56 87 GLU A CA 1
ATOM 716 C C . GLU A 1 87 ? -1.086 6.272 -28.021 1.00 97.56 87 GLU A C 1
ATOM 718 O O . GLU A 1 87 ? -1.954 6.834 -27.349 1.00 97.56 87 GLU A O 1
ATOM 723 N N . LEU A 1 88 ? 0.154 6.112 -27.569 1.00 96.50 88 LEU A N 1
ATOM 724 C CA . LEU A 1 88 ? 0.666 6.629 -26.307 1.00 96.50 88 LEU A CA 1
ATOM 725 C C . LEU A 1 88 ? 1.569 7.821 -26.576 1.00 96.50 88 LEU A C 1
ATOM 727 O O . LEU A 1 88 ? 2.507 7.724 -27.367 1.00 96.50 88 LEU A O 1
ATOM 731 N N . LYS A 1 89 ? 1.363 8.910 -25.842 1.00 95.25 89 LYS A N 1
ATOM 732 C CA . LYS A 1 89 ? 2.327 10.011 -25.788 1.00 95.25 89 LYS A CA 1
ATOM 733 C C . LYS A 1 89 ? 3.104 9.929 -24.488 1.00 95.25 89 LYS A C 1
ATOM 735 O O . LYS A 1 89 ? 2.510 9.847 -23.411 1.00 95.25 89 LYS A O 1
ATOM 740 N N . VAL A 1 90 ? 4.429 9.901 -24.589 1.00 94.12 90 VAL A N 1
ATOM 741 C CA . VAL A 1 90 ? 5.336 9.864 -23.439 1.00 94.12 90 VAL A CA 1
ATOM 742 C C . VAL A 1 90 ? 6.286 11.043 -23.487 1.00 94.12 90 VAL A C 1
ATOM 744 O O . VAL A 1 90 ? 6.823 11.363 -24.541 1.00 94.12 90 VAL A O 1
ATOM 747 N N . GLN A 1 91 ? 6.545 11.651 -22.337 1.00 92.00 91 GLN A N 1
ATOM 748 C CA . GLN A 1 91 ? 7.489 12.761 -22.218 1.00 92.00 91 GLN A CA 1
ATOM 749 C C . GLN A 1 91 ? 8.460 12.523 -21.067 1.00 92.00 91 GLN A C 1
ATOM 751 O O . GLN A 1 91 ? 8.134 11.808 -20.113 1.00 92.00 91 GLN A O 1
ATOM 756 N N . HIS A 1 92 ? 9.638 13.141 -21.132 1.00 88.38 92 HIS A N 1
ATOM 757 C CA . HIS A 1 92 ? 10.552 13.160 -19.995 1.00 88.38 92 HIS A CA 1
ATOM 758 C C . HIS A 1 92 ? 9.917 13.903 -18.810 1.00 88.38 92 HIS A C 1
ATOM 760 O O . HIS A 1 92 ? 9.281 14.944 -18.972 1.00 88.38 92 HIS A O 1
ATOM 766 N N . VAL A 1 93 ? 10.077 13.356 -17.609 1.00 82.94 93 VAL A N 1
ATOM 767 C CA . VAL A 1 93 ? 9.728 14.041 -16.367 1.00 82.94 93 VAL A CA 1
ATOM 768 C C . VAL A 1 93 ? 10.761 15.147 -16.184 1.00 82.94 93 VAL A C 1
ATOM 770 O O . VAL A 1 93 ? 11.959 14.869 -16.092 1.00 82.94 93 VAL A O 1
ATOM 773 N N . THR A 1 94 ? 10.309 16.396 -16.198 1.00 72.88 94 THR A N 1
ATOM 774 C CA . THR A 1 94 ? 11.125 17.565 -15.874 1.00 72.88 94 THR A CA 1
ATOM 775 C C . THR A 1 94 ? 10.763 18.034 -14.468 1.00 72.88 94 THR A C 1
ATOM 777 O O . THR A 1 94 ? 9.585 18.172 -14.135 1.00 72.88 94 THR A O 1
ATOM 780 N N . ASP A 1 95 ? 11.771 18.281 -13.630 1.00 58.41 95 ASP A N 1
ATOM 781 C CA . ASP A 1 95 ? 11.585 19.015 -12.376 1.00 58.41 95 ASP A CA 1
ATOM 782 C C . ASP A 1 95 ? 11.400 20.491 -12.744 1.00 58.41 95 ASP A C 1
ATOM 784 O O . ASP A 1 95 ? 12.354 21.268 -12.804 1.00 58.41 95 ASP A O 1
ATOM 788 N N . SER A 1 96 ? 10.176 20.883 -13.096 1.00 52.91 96 SER A N 1
ATOM 789 C CA . SER A 1 96 ? 9.865 22.260 -13.479 1.00 52.91 96 SER A CA 1
ATOM 790 C C . SER A 1 96 ? 9.816 23.178 -12.246 1.00 52.91 96 SER A C 1
ATOM 792 O O . SER A 1 96 ? 8.751 23.652 -11.856 1.00 52.91 96 SER A O 1
ATOM 794 N N . GLU A 1 97 ? 10.979 23.417 -11.636 1.00 48.72 97 GLU A N 1
ATOM 795 C CA . GLU A 1 97 ? 11.272 24.562 -10.756 1.00 48.72 97 GLU A CA 1
ATOM 796 C C . GLU A 1 97 ? 12.425 25.435 -11.294 1.00 48.72 97 GLU A C 1
ATOM 798 O O . GLU A 1 97 ? 12.799 26.419 -10.661 1.00 48.72 97 GLU A O 1
ATOM 803 N N . PHE A 1 98 ? 12.978 25.139 -12.478 1.00 45.69 98 PHE A N 1
ATOM 804 C CA . PHE A 1 98 ? 13.915 26.047 -13.143 1.00 45.69 98 PHE A CA 1
ATOM 805 C C . PHE A 1 98 ? 13.194 26.941 -14.156 1.00 45.69 98 PHE A C 1
ATOM 807 O O . PHE A 1 98 ? 12.814 26.527 -15.249 1.00 45.69 98 PHE A O 1
ATOM 814 N N . GLU A 1 99 ? 13.006 28.197 -13.752 1.00 44.50 99 GLU A N 1
ATOM 815 C CA . GLU A 1 99 ? 12.595 29.310 -14.602 1.00 44.50 99 GLU A CA 1
ATOM 816 C C . GLU A 1 99 ? 13.541 29.462 -15.812 1.00 44.50 99 GLU A C 1
ATOM 818 O O . GLU A 1 99 ? 14.758 29.571 -15.658 1.00 44.50 99 GLU A O 1
ATOM 823 N N . GLY A 1 100 ? 12.979 29.574 -17.021 1.00 45.00 100 GLY A N 1
ATOM 824 C CA . GLY A 1 100 ? 13.574 30.431 -18.054 1.00 45.00 100 GLY A CA 1
ATOM 825 C C . GLY A 1 100 ? 14.152 29.796 -19.320 1.00 45.00 100 GLY A C 1
ATOM 826 O O . GLY A 1 100 ? 14.615 30.554 -20.169 1.00 45.00 100 GLY A O 1
ATOM 827 N N . PHE A 1 101 ? 14.083 28.479 -19.525 1.00 47.75 101 PHE A N 1
ATOM 828 C CA . PHE A 1 101 ? 14.374 27.888 -20.838 1.00 47.75 101 PHE A CA 1
ATOM 829 C C . PHE A 1 101 ? 13.159 27.126 -21.361 1.00 47.75 101 PHE A C 1
ATOM 831 O O . PHE A 1 101 ? 12.551 26.330 -20.653 1.00 47.75 101 PHE A O 1
ATOM 838 N N . VAL A 1 102 ? 12.766 27.428 -22.601 1.00 47.19 102 VAL A N 1
ATOM 839 C CA . VAL A 1 102 ? 11.730 26.688 -23.326 1.00 47.19 102 VAL A CA 1
ATOM 840 C C . VAL A 1 102 ? 12.339 25.333 -23.673 1.00 47.19 102 VAL A C 1
ATOM 842 O O . VAL A 1 102 ? 12.920 25.174 -24.745 1.00 47.19 102 VAL A O 1
ATOM 845 N N . ASP A 1 103 ? 12.293 24.389 -22.736 1.00 52.97 103 ASP A N 1
ATOM 846 C CA . ASP A 1 103 ? 12.684 23.016 -23.024 1.00 52.97 103 ASP A CA 1
ATOM 847 C C . ASP A 1 103 ? 11.758 22.505 -24.128 1.00 52.97 103 ASP A C 1
ATOM 849 O O . ASP A 1 103 ? 10.532 22.474 -23.986 1.00 52.97 103 ASP A O 1
ATOM 853 N N . LEU A 1 104 ? 12.359 22.167 -25.270 1.00 54.53 104 LEU A N 1
ATOM 854 C CA . LEU A 1 104 ? 11.710 21.387 -26.312 1.00 54.53 104 LEU A CA 1
ATOM 855 C C . LEU A 1 104 ? 11.137 20.154 -25.619 1.00 54.53 104 LEU A C 1
ATOM 857 O O . LEU A 1 104 ? 11.895 19.329 -25.116 1.00 54.53 104 LEU A O 1
ATOM 861 N N . VAL A 1 105 ? 9.810 20.073 -25.534 1.00 59.03 105 VAL A N 1
ATOM 862 C CA . VAL A 1 105 ? 9.125 18.922 -24.951 1.00 59.03 105 VAL A CA 1
ATOM 863 C C . VAL A 1 105 ? 9.565 17.704 -25.766 1.00 59.03 105 VAL A C 1
ATOM 865 O O . VAL A 1 105 ? 9.161 17.561 -26.919 1.00 59.03 105 VAL A O 1
ATOM 868 N N . ASP A 1 106 ? 10.459 16.877 -25.209 1.00 74.06 106 ASP A N 1
ATOM 869 C CA . ASP A 1 106 ? 10.882 15.600 -25.802 1.00 74.06 106 ASP A CA 1
ATOM 870 C C . ASP A 1 106 ? 9.730 14.604 -25.638 1.00 74.06 106 ASP A C 1
ATOM 872 O O . ASP A 1 106 ? 9.731 13.730 -24.766 1.00 74.06 106 ASP A O 1
ATOM 876 N N . GLU A 1 107 ? 8.681 14.845 -26.423 1.00 85.06 107 GLU A N 1
ATOM 877 C CA . GLU A 1 107 ? 7.496 14.014 -26.533 1.00 85.06 107 GLU A CA 1
ATOM 878 C C . GLU A 1 107 ? 7.728 12.965 -27.626 1.00 85.06 107 GLU A C 1
ATOM 880 O O . GLU A 1 107 ? 8.020 13.277 -28.782 1.00 85.06 107 GLU A O 1
ATOM 885 N N . GLU A 1 108 ? 7.591 11.694 -27.261 1.00 91.12 108 GLU A N 1
ATOM 886 C CA . GLU A 1 108 ? 7.652 10.560 -28.176 1.00 91.12 108 GLU A CA 1
ATOM 887 C C . GLU A 1 108 ? 6.268 9.915 -28.249 1.00 91.12 108 GLU A C 1
ATOM 889 O O . GLU A 1 108 ? 5.619 9.682 -27.229 1.00 91.12 108 GLU A O 1
ATOM 894 N N . THR A 1 109 ? 5.814 9.626 -29.467 1.00 94.00 109 THR A N 1
ATOM 895 C CA . THR A 1 109 ? 4.577 8.875 -29.705 1.00 94.00 109 THR A CA 1
ATOM 896 C C . THR A 1 109 ? 4.912 7.406 -29.942 1.00 94.00 109 THR A C 1
ATOM 898 O O . THR A 1 109 ? 5.778 7.093 -30.760 1.00 94.00 109 THR A O 1
ATOM 901 N N . LEU A 1 110 ? 4.233 6.513 -29.226 1.00 93.88 110 LEU A N 1
ATOM 902 C CA . LEU A 1 110 ? 4.367 5.064 -29.337 1.00 93.88 110 LEU A CA 1
ATOM 903 C C . LEU A 1 110 ? 3.024 4.471 -29.756 1.00 93.88 110 LEU A C 1
ATOM 905 O O . LEU A 1 110 ? 2.004 4.772 -29.147 1.00 93.88 110 LEU A O 1
ATOM 909 N N . GLU A 1 111 ? 3.031 3.597 -30.755 1.00 96.06 111 GLU A N 1
ATOM 910 C CA . GLU A 1 111 ? 1.869 2.783 -31.109 1.00 96.06 111 GLU A CA 1
ATOM 911 C C . GLU A 1 111 ? 2.055 1.389 -30.502 1.00 96.06 111 GLU A C 1
ATOM 913 O O . GLU A 1 111 ? 3.091 0.757 -30.718 1.00 96.06 111 GLU A O 1
ATOM 918 N N . VAL A 1 112 ? 1.098 0.935 -29.689 1.00 96.31 112 VAL A N 1
ATOM 919 C CA . VAL A 1 112 ? 1.176 -0.353 -28.983 1.00 96.31 112 VAL A CA 1
ATOM 920 C C . VAL A 1 112 ? -0.132 -1.125 -29.083 1.00 96.31 112 VAL A C 1
ATOM 922 O O . VAL A 1 112 ? -1.209 -0.545 -29.012 1.00 96.31 112 VAL A O 1
ATOM 925 N N . ASP A 1 113 ? -0.052 -2.450 -29.158 1.00 97.19 113 ASP A N 1
ATOM 926 C CA . ASP A 1 113 ? -1.240 -3.314 -29.124 1.00 97.19 113 ASP A CA 1
ATOM 927 C C . ASP A 1 113 ? -1.793 -3.490 -27.698 1.00 97.19 113 ASP A C 1
ATOM 929 O O . ASP A 1 113 ? -2.983 -3.719 -27.490 1.00 97.19 113 ASP A O 1
ATOM 933 N N . LEU A 1 114 ? -0.918 -3.405 -26.687 1.00 95.88 114 LEU A N 1
ATOM 934 C CA . LEU A 1 114 ? -1.262 -3.648 -25.287 1.00 95.88 114 LEU A CA 1
ATOM 935 C C . LEU A 1 114 ? -0.459 -2.749 -24.343 1.00 95.88 114 LEU A C 1
ATOM 937 O O . LEU A 1 114 ? 0.766 -2.671 -24.427 1.00 95.88 114 LEU A O 1
ATOM 941 N N . LEU A 1 115 ? -1.152 -2.155 -23.367 1.00 95.56 115 LEU A N 1
ATOM 942 C CA . LEU A 1 115 ? -0.548 -1.449 -22.239 1.00 95.56 115 LEU A CA 1
ATOM 943 C C . LEU A 1 115 ? -0.766 -2.232 -20.935 1.00 95.56 115 LEU A C 1
ATOM 945 O O . LEU A 1 115 ? -1.901 -2.456 -20.517 1.00 95.56 115 LEU A O 1
ATOM 949 N N . ILE A 1 116 ? 0.324 -2.598 -20.255 1.00 96.75 116 ILE A N 1
ATOM 950 C CA . ILE A 1 116 ? 0.288 -3.250 -18.937 1.00 96.75 116 ILE A CA 1
ATOM 951 C C . ILE A 1 116 ? 0.619 -2.217 -17.851 1.00 96.75 116 ILE A C 1
ATOM 953 O O . ILE A 1 116 ? 1.763 -1.786 -17.717 1.00 96.75 116 ILE A O 1
ATOM 957 N N . ALA A 1 117 ? -0.374 -1.842 -17.040 1.00 95.12 117 ALA A N 1
ATOM 958 C CA . ALA A 1 117 ? -0.202 -0.890 -15.942 1.00 95.12 117 ALA A CA 1
ATOM 959 C C . ALA A 1 117 ? 0.197 -1.592 -14.629 1.00 95.12 117 ALA A C 1
ATOM 961 O O . ALA A 1 117 ? -0.648 -2.036 -13.855 1.00 95.12 117 ALA A O 1
ATOM 962 N N . ALA A 1 118 ? 1.500 -1.661 -14.345 1.00 94.56 118 ALA A N 1
ATOM 963 C CA . ALA A 1 118 ? 2.048 -2.235 -13.109 1.00 94.56 118 ALA A CA 1
ATOM 964 C C . ALA A 1 118 ? 2.207 -1.193 -11.972 1.00 94.56 118 ALA A C 1
ATOM 966 O O . ALA A 1 118 ? 3.242 -1.123 -11.313 1.00 94.56 118 ALA A O 1
ATOM 967 N N . THR A 1 119 ? 1.188 -0.359 -11.728 1.00 93.00 119 THR A N 1
ATOM 968 C CA . THR A 1 119 ? 1.257 0.833 -10.846 1.00 93.00 119 THR A CA 1
ATOM 969 C C . THR A 1 119 ? 0.989 0.563 -9.355 1.00 93.00 119 THR A C 1
ATOM 971 O O . THR A 1 119 ? 0.738 1.489 -8.583 1.00 93.00 119 THR A O 1
ATOM 974 N N . GLY A 1 120 ? 1.033 -0.698 -8.925 1.00 91.62 120 GLY A N 1
ATOM 975 C CA . GLY A 1 120 ? 0.767 -1.099 -7.540 1.00 91.62 120 GLY A CA 1
ATOM 976 C C . GLY A 1 120 ? -0.725 -1.166 -7.186 1.00 91.62 120 GLY A C 1
ATOM 977 O O . GLY A 1 120 ? -1.575 -1.327 -8.056 1.00 91.62 120 GLY A O 1
ATOM 978 N N . TYR A 1 121 ? -1.041 -1.079 -5.887 1.00 90.81 121 TYR A N 1
ATOM 979 C CA . TYR A 1 121 ? -2.384 -1.328 -5.345 1.00 90.81 121 TYR A CA 1
ATOM 980 C C . TYR A 1 121 ? -2.841 -0.223 -4.389 1.00 90.81 121 TYR A C 1
ATOM 982 O O . TYR A 1 121 ? -2.049 0.298 -3.603 1.00 90.81 121 TYR A O 1
ATOM 990 N N . GLN A 1 122 ? -4.145 0.068 -4.387 1.00 90.31 122 GLN A N 1
ATOM 991 C CA . GLN A 1 122 ? -4.794 0.883 -3.357 1.00 90.31 122 GLN A CA 1
ATOM 992 C C . GLN A 1 122 ? -5.454 -0.013 -2.303 1.00 90.31 122 GLN A C 1
ATOM 994 O O . GLN A 1 122 ? -6.078 -1.020 -2.627 1.00 90.31 122 GLN A O 1
ATOM 999 N N . ARG A 1 123 ? -5.328 0.353 -1.023 1.00 90.31 123 ARG A N 1
ATOM 1000 C CA . ARG A 1 123 ? -5.811 -0.445 0.120 1.00 90.31 123 ARG A CA 1
ATOM 1001 C C . ARG A 1 123 ? -6.862 0.306 0.943 1.00 90.31 123 ARG A C 1
ATOM 1003 O O . ARG A 1 123 ? -6.722 0.463 2.149 1.00 90.31 123 ARG A O 1
ATOM 1010 N N . ASN A 1 124 ? -7.914 0.793 0.288 1.00 93.31 124 ASN A N 1
ATOM 1011 C CA . ASN A 1 124 ? -8.992 1.593 0.891 1.00 93.31 124 ASN A CA 1
ATOM 1012 C C . ASN A 1 124 ? -10.408 1.023 0.677 1.00 93.31 124 ASN A C 1
ATOM 1014 O O . ASN A 1 124 ? -11.357 1.610 1.184 1.00 93.31 124 ASN A O 1
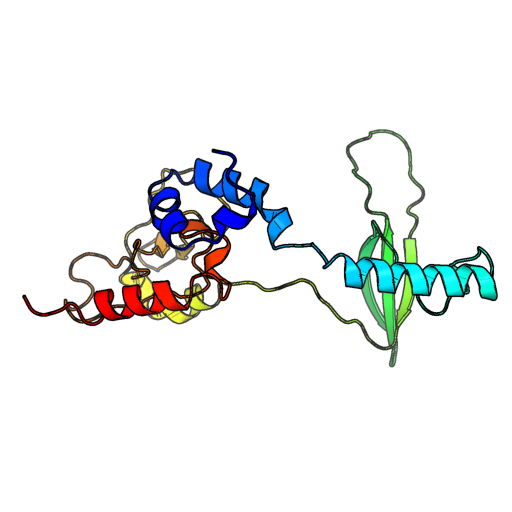ATOM 1018 N N . ALA A 1 125 ? -10.570 -0.112 -0.012 1.00 94.88 125 ALA A N 1
ATOM 1019 C CA . ALA A 1 125 ? -11.889 -0.704 -0.287 1.00 94.88 125 ALA A CA 1
ATOM 1020 C C . ALA A 1 125 ? -12.722 -0.969 0.985 1.00 94.88 125 ALA A C 1
ATOM 1022 O O . ALA A 1 125 ? -13.935 -0.786 0.991 1.00 94.88 125 ALA A O 1
ATOM 1023 N N . HIS A 1 126 ? -12.056 -1.323 2.088 1.00 95.31 126 HIS A N 1
ATOM 1024 C CA . HIS A 1 126 ? -12.684 -1.553 3.391 1.00 95.31 126 HIS A CA 1
ATOM 1025 C C . HIS A 1 126 ? -13.436 -0.327 3.940 1.00 95.31 126 HIS A C 1
ATOM 1027 O O . HIS A 1 126 ? -14.347 -0.492 4.744 1.00 95.31 126 HIS A O 1
ATOM 1033 N N . VAL A 1 127 ? -13.069 0.892 3.525 1.00 95.06 127 VAL A N 1
ATOM 1034 C CA . VAL A 1 127 ? -13.740 2.122 3.966 1.00 95.06 127 VAL A CA 1
ATOM 1035 C C . VAL A 1 127 ? -15.183 2.132 3.463 1.00 95.06 127 VAL A C 1
ATOM 1037 O O . VAL A 1 127 ? -16.100 2.302 4.262 1.00 95.06 127 VAL A O 1
ATOM 1040 N N . GLU A 1 128 ? -15.372 1.868 2.169 1.00 95.81 128 GLU A N 1
ATOM 1041 C CA . GLU A 1 128 ? -16.690 1.782 1.527 1.00 95.81 128 GLU A CA 1
ATOM 1042 C C . GLU A 1 128 ? -17.450 0.517 1.934 1.00 95.81 128 GLU A C 1
ATOM 1044 O O . GLU A 1 128 ? -18.653 0.569 2.163 1.00 95.81 128 GLU A O 1
ATOM 1049 N N . MET A 1 129 ? -16.767 -0.620 2.107 1.00 96.94 129 MET A N 1
ATOM 1050 C CA . MET A 1 129 ? -17.420 -1.845 2.597 1.00 96.94 129 MET A CA 1
ATOM 1051 C C . MET A 1 129 ? -18.078 -1.666 3.972 1.00 96.94 129 MET A C 1
ATOM 1053 O O . MET A 1 129 ? -19.043 -2.353 4.286 1.00 96.94 129 MET A O 1
ATOM 1057 N N . LEU A 1 130 ? -17.545 -0.764 4.801 1.00 96.75 130 LEU A N 1
ATOM 1058 C CA . LEU A 1 130 ? -18.052 -0.475 6.143 1.00 96.75 130 LEU A CA 1
ATOM 1059 C C . LEU A 1 130 ? -19.008 0.722 6.183 1.00 96.75 130 LEU A C 1
ATOM 1061 O O . LEU A 1 130 ? -19.305 1.203 7.281 1.00 96.75 130 LEU A O 1
ATOM 1065 N N . ARG A 1 131 ? -19.494 1.192 5.026 1.00 97.00 131 ARG A N 1
ATOM 1066 C CA . ARG A 1 131 ? -20.346 2.382 4.901 1.00 97.00 131 ARG A CA 1
ATOM 1067 C C . ARG A 1 131 ? -21.557 2.367 5.821 1.00 97.00 131 ARG A C 1
ATOM 1069 O O . ARG A 1 131 ? -21.770 3.325 6.557 1.00 97.00 131 ARG A O 1
ATOM 1076 N N . ASP A 1 132 ? -22.261 1.243 5.882 1.00 96.62 132 ASP A N 1
ATOM 1077 C CA . ASP A 1 132 ? -23.460 1.093 6.719 1.00 96.62 132 ASP A CA 1
ATOM 1078 C C . ASP A 1 132 ? -23.158 1.122 8.230 1.00 96.62 132 ASP A C 1
ATOM 1080 O O . ASP A 1 132 ? -24.059 1.220 9.059 1.00 96.62 132 ASP A O 1
ATOM 1084 N N . THR A 1 133 ? -21.878 1.067 8.612 1.00 95.94 133 THR A N 1
ATOM 1085 C CA . THR A 1 133 ? -21.428 1.168 10.009 1.00 95.94 133 THR A CA 1
ATOM 1086 C C . THR A 1 133 ? -20.857 2.543 10.356 1.00 95.94 133 THR A C 1
ATOM 1088 O O . THR A 1 133 ? -20.472 2.769 11.505 1.00 95.94 133 THR A O 1
ATOM 1091 N N . TRP A 1 134 ? -20.788 3.487 9.408 1.00 97.19 134 TRP A N 1
ATOM 1092 C CA . TRP A 1 134 ? -20.146 4.786 9.637 1.00 97.19 134 TRP A CA 1
ATOM 1093 C C . TRP A 1 134 ? -20.814 5.593 10.750 1.00 97.19 134 TRP A C 1
ATOM 1095 O O . TRP A 1 134 ? -20.122 6.226 11.550 1.00 97.19 134 TRP A O 1
ATOM 1105 N N . ASP A 1 135 ? -22.135 5.493 10.892 1.00 96.38 135 ASP A N 1
ATOM 1106 C CA . ASP A 1 135 ? -22.864 6.135 11.987 1.00 96.38 135 ASP A CA 1
ATOM 1107 C C . ASP A 1 135 ? -22.484 5.593 13.365 1.00 96.38 135 ASP A C 1
ATOM 1109 O O . ASP A 1 135 ? -22.707 6.270 14.365 1.00 96.38 135 ASP A O 1
ATOM 1113 N N . MET A 1 136 ? -21.863 4.416 13.453 1.00 96.50 136 MET A N 1
ATOM 1114 C CA . MET A 1 136 ? -21.366 3.835 14.703 1.00 96.50 136 MET A CA 1
ATOM 1115 C C . MET A 1 136 ? -19.951 4.318 15.048 1.00 96.50 136 MET A C 1
ATOM 1117 O O . MET A 1 136 ? -19.482 4.093 16.164 1.00 96.50 136 MET A O 1
ATOM 1121 N N . LEU A 1 137 ? -19.261 5.010 14.138 1.00 96.75 137 LEU A N 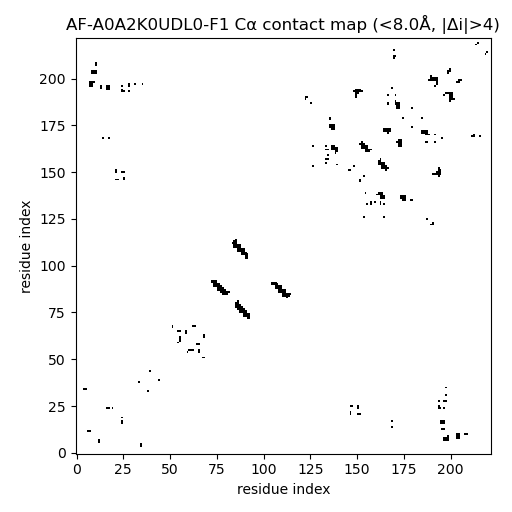1
ATOM 1122 C CA . LEU A 1 137 ? -17.897 5.497 14.347 1.00 96.75 137 LEU A CA 1
ATOM 1123 C C . LEU A 1 137 ? -17.854 6.772 15.214 1.00 96.75 137 LEU A C 1
ATOM 1125 O O . LEU A 1 137 ? -18.822 7.539 15.263 1.00 96.75 137 LEU A O 1
ATOM 1129 N N . PRO A 1 138 ? -16.743 7.040 15.923 1.00 95.19 138 PRO A N 1
ATOM 1130 C CA . PRO A 1 138 ? -16.540 8.286 16.653 1.00 95.19 138 PRO A CA 1
ATOM 1131 C C . PRO A 1 138 ? -16.564 9.508 15.731 1.00 95.19 138 PRO A C 1
ATOM 1133 O O . PRO A 1 138 ? -16.187 9.430 14.558 1.00 95.19 138 PRO A O 1
ATOM 1136 N N . LYS A 1 139 ? -16.960 10.663 16.281 1.00 93.88 139 LYS A N 1
ATOM 1137 C CA . LYS A 1 139 ? -16.829 11.950 15.582 1.00 93.88 139 LYS A CA 1
ATOM 1138 C C . LYS A 1 139 ? -15.362 12.204 15.240 1.00 93.88 139 LYS A C 1
ATOM 1140 O O . LYS A 1 139 ? -14.481 11.956 16.068 1.00 93.88 139 LYS A O 1
ATOM 1145 N N . ALA A 1 140 ? -15.101 12.698 14.034 1.00 88.12 140 ALA A N 1
ATOM 1146 C CA . ALA A 1 140 ? -13.757 13.117 13.674 1.00 88.12 140 ALA A CA 1
ATOM 1147 C C . ALA A 1 140 ? -13.339 14.337 14.511 1.00 88.12 140 ALA A C 1
ATOM 1149 O O . ALA A 1 140 ? -14.139 15.229 14.790 1.00 88.12 140 ALA A O 1
ATOM 1150 N N . SER A 1 141 ? -12.080 14.355 14.959 1.00 79.06 141 SER A N 1
ATOM 1151 C CA . SER A 1 141 ? -11.515 15.545 15.600 1.00 79.06 141 SER A CA 1
ATOM 1152 C C . SER A 1 141 ? -11.195 16.574 14.514 1.00 79.06 141 SER A C 1
ATOM 1154 O O . SER A 1 141 ? -10.443 16.226 13.600 1.00 79.06 141 SER A O 1
ATOM 1156 N N . PRO A 1 142 ? -11.669 17.826 14.634 1.00 64.62 142 PRO A N 1
ATOM 1157 C CA . PRO A 1 142 ? -11.299 18.901 13.714 1.00 64.62 142 PRO A CA 1
ATOM 1158 C C . PRO A 1 142 ? -9.835 19.336 13.887 1.00 64.62 142 PRO A C 1
ATOM 1160 O O . PRO A 1 142 ? -9.270 19.994 13.020 1.00 64.62 142 PRO A O 1
ATOM 1163 N N . VAL A 1 143 ? -9.204 18.969 15.008 1.00 56.00 143 VAL A N 1
ATOM 1164 C CA . VAL A 1 143 ? -7.827 19.345 15.337 1.00 56.00 143 VAL A CA 1
ATOM 1165 C C . VAL A 1 143 ? -6.895 18.185 15.008 1.00 56.00 143 VAL A C 1
ATOM 1167 O O . VAL A 1 143 ? -6.892 17.159 15.696 1.00 56.00 143 VAL A O 1
ATOM 1170 N N . GLY A 1 144 ? -6.098 18.348 13.957 1.00 62.38 144 GLY A N 1
ATOM 1171 C CA . GLY A 1 144 ? -5.019 17.433 13.613 1.00 62.38 144 GLY A CA 1
ATOM 1172 C C . GLY A 1 144 ? -4.470 17.703 12.220 1.00 62.38 144 GLY A C 1
ATOM 1173 O O . GLY A 1 144 ? -5.230 17.897 11.280 1.00 62.38 144 GLY A O 1
ATOM 1174 N N . GLN A 1 145 ? -3.145 17.695 12.091 1.00 69.12 145 GLN A N 1
ATOM 1175 C CA . GLN A 1 14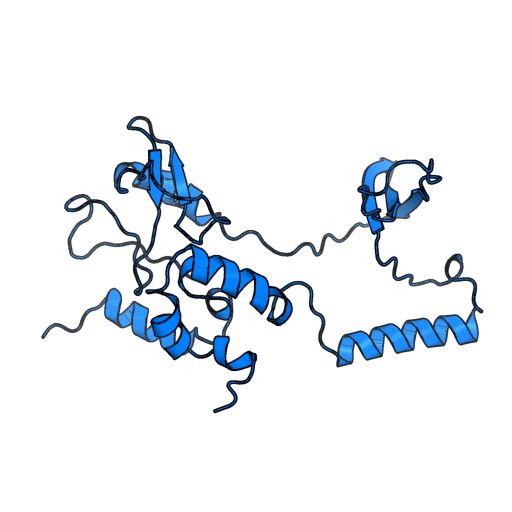5 ? -2.494 17.692 10.785 1.00 69.12 145 GLN A CA 1
ATOM 1176 C C . GLN A 1 145 ? -2.950 16.453 10.004 1.00 69.12 145 GLN A C 1
ATOM 1178 O O . GLN A 1 145 ? -2.921 15.338 10.538 1.00 69.12 145 GLN A O 1
ATOM 1183 N N . GLU A 1 146 ? -3.392 16.653 8.765 1.00 71.94 146 GLU A N 1
ATOM 1184 C CA . GLU A 1 146 ? -3.712 15.547 7.873 1.00 71.94 146 GLU A CA 1
ATOM 1185 C C . GLU A 1 146 ? -2.419 14.910 7.364 1.00 71.94 146 GLU A C 1
ATOM 1187 O O . GLU A 1 146 ? -1.451 15.585 7.015 1.00 71.94 146 GLU A O 1
ATOM 1192 N N . TYR A 1 147 ? -2.402 13.585 7.382 1.00 79.12 147 TYR A N 1
ATOM 1193 C CA . TYR A 1 147 ? -1.311 12.763 6.879 1.00 79.12 147 TYR A CA 1
ATOM 1194 C C . TYR A 1 147 ? -1.865 11.858 5.783 1.00 79.12 147 TYR A C 1
ATOM 1196 O O . TYR A 1 147 ? -3.083 11.721 5.645 1.00 79.12 147 TYR A O 1
ATOM 1204 N N . ASN A 1 148 ? -0.975 11.199 5.040 1.00 68.38 148 ASN A N 1
ATOM 1205 C CA . ASN A 1 148 ? -1.368 10.225 4.025 1.00 68.38 148 ASN A CA 1
ATOM 1206 C C . ASN A 1 148 ? -2.394 9.211 4.572 1.00 68.38 148 ASN A C 1
ATOM 1208 O O . ASN A 1 148 ? -2.349 8.817 5.746 1.00 68.38 148 ASN A O 1
ATOM 1212 N N . LYS A 1 149 ? -3.332 8.810 3.701 1.00 68.56 149 LYS A N 1
ATOM 1213 C CA . LYS A 1 149 ? -4.480 7.945 4.026 1.00 68.56 149 LYS A CA 1
ATOM 1214 C C . LYS A 1 149 ? -4.031 6.735 4.860 1.00 68.56 149 LYS A C 1
ATOM 1216 O O . LYS A 1 149 ? -3.166 5.979 4.432 1.00 68.56 149 LYS A O 1
ATOM 1221 N N . GLY A 1 150 ? -4.621 6.559 6.046 1.00 76.56 150 GLY A N 1
ATOM 1222 C CA . GLY A 1 150 ? -4.346 5.432 6.947 1.00 76.56 150 GLY A CA 1
ATOM 1223 C C . GLY A 1 150 ? -3.401 5.725 8.122 1.00 76.56 150 GLY A C 1
ATOM 1224 O O . GLY A 1 150 ? -3.447 4.998 9.111 1.00 76.56 150 GLY A O 1
ATOM 1225 N N . ILE A 1 151 ? -2.606 6.809 8.112 1.00 86.19 151 ILE A N 1
ATOM 1226 C CA . ILE A 1 151 ? -1.751 7.174 9.267 1.00 86.19 151 ILE A CA 1
ATOM 1227 C C . ILE A 1 151 ? -2.610 7.509 10.490 1.00 86.19 151 ILE A C 1
ATOM 1229 O O . ILE A 1 151 ? -2.359 7.055 11.606 1.00 86.19 151 ILE A O 1
ATOM 1233 N N . THR A 1 152 ? -3.644 8.320 10.320 1.00 85.50 152 THR A N 1
ATOM 1234 C CA . THR A 1 152 ? -4.546 8.679 11.420 1.00 85.50 152 THR A CA 1
ATOM 1235 C C . THR A 1 152 ? -5.861 7.915 11.363 1.00 85.50 152 THR A C 1
ATOM 1237 O O . THR A 1 152 ? -6.700 8.151 12.225 1.00 85.50 152 THR A O 1
ATOM 1240 N N . GLY A 1 153 ? -6.023 6.985 10.419 1.00 88.56 153 GLY A N 1
ATOM 1241 C CA . GLY A 1 153 ? -7.303 6.390 10.037 1.00 88.56 153 GLY A CA 1
ATOM 1242 C C . GLY A 1 153 ? -7.876 7.040 8.773 1.00 88.56 153 GLY A C 1
ATOM 1243 O O . GLY A 1 153 ? -7.146 7.689 8.019 1.00 88.56 153 GLY A O 1
ATOM 1244 N N . TRP A 1 154 ? -9.177 6.865 8.559 1.00 92.31 154 TRP A N 1
ATOM 1245 C CA . TRP A 1 154 ? -9.924 7.387 7.416 1.00 92.31 154 TRP A CA 1
ATOM 1246 C C . TRP A 1 154 ? -11.078 8.256 7.903 1.00 92.31 154 TRP A C 1
ATOM 1248 O O . TRP A 1 154 ? -11.796 7.892 8.836 1.00 92.31 154 TRP A O 1
ATOM 1258 N N . LYS A 1 155 ? -11.229 9.421 7.282 1.00 91.69 155 LYS A N 1
ATOM 1259 C CA . LYS A 1 155 ? -12.363 10.317 7.491 1.00 91.69 155 LYS A CA 1
ATOM 1260 C C . LYS A 1 155 ? -13.477 9.922 6.532 1.00 91.69 155 LYS A C 1
ATOM 1262 O O . LYS A 1 155 ? -13.200 9.663 5.363 1.00 91.69 155 LYS A O 1
ATOM 1267 N N . VAL A 1 156 ? -14.698 9.845 7.043 1.00 93.38 156 VAL A N 1
ATOM 1268 C CA . VAL A 1 156 ? -15.897 9.502 6.270 1.00 93.38 156 VAL A CA 1
ATOM 1269 C C . VAL A 1 156 ? -17.013 10.472 6.630 1.00 93.38 156 VAL A C 1
ATOM 1271 O O . VAL A 1 156 ? -17.111 10.898 7.781 1.00 93.38 156 VAL A O 1
ATOM 1274 N N . GLU A 1 157 ? -17.834 10.841 5.654 1.00 94.75 157 GLU A N 1
ATOM 1275 C CA . GLU A 1 157 ? -18.934 11.786 5.850 1.00 94.75 157 GLU A CA 1
ATOM 1276 C C . GLU A 1 157 ? -20.249 11.029 6.059 1.00 94.75 157 GLU A C 1
ATOM 1278 O O . GLU A 1 157 ? -20.507 10.024 5.397 1.00 94.75 157 GLU A O 1
ATOM 1283 N N . THR A 1 158 ? -21.075 11.508 6.989 1.00 94.12 158 THR A N 1
ATOM 1284 C CA . THR A 1 158 ? -22.403 10.948 7.286 1.00 94.12 158 THR A CA 1
ATOM 1285 C C . THR A 1 158 ? -23.414 12.082 7.382 1.00 94.12 158 THR A C 1
ATOM 1287 O O . THR A 1 158 ? -23.026 13.229 7.594 1.00 94.12 158 THR A O 1
ATOM 1290 N N . ASP A 1 159 ? -24.711 11.778 7.357 1.00 93.31 159 ASP A N 1
ATOM 1291 C CA . ASP A 1 159 ? -25.762 12.786 7.588 1.00 93.31 159 ASP A CA 1
ATOM 1292 C C . ASP A 1 159 ? -25.634 13.466 8.966 1.00 93.31 159 ASP A C 1
ATOM 1294 O O . ASP A 1 159 ? -26.130 14.567 9.198 1.00 93.31 159 ASP A O 1
ATOM 1298 N N . GLN A 1 160 ? -24.935 12.817 9.899 1.00 90.31 160 GLN A N 1
ATOM 1299 C CA . GLN A 1 160 ? -24.660 13.317 11.239 1.00 90.31 160 GLN A CA 1
ATOM 1300 C C . GLN A 1 160 ? -23.263 13.966 11.372 1.00 90.31 160 GLN A C 1
ATOM 1302 O O . GLN A 1 160 ? -22.767 14.135 12.500 1.00 90.31 160 GLN A O 1
ATOM 1307 N N . GLY A 1 161 ? -22.602 14.276 10.253 1.00 92.25 161 GLY A N 1
ATOM 1308 C CA . GLY A 1 161 ? -21.290 14.921 10.145 1.00 92.25 161 GLY A CA 1
ATOM 1309 C C . GLY A 1 161 ? -20.097 13.961 10.044 1.00 92.25 161 GLY A C 1
ATOM 1310 O O . GLY A 1 161 ? -20.242 12.743 10.160 1.00 92.25 161 GLY A O 1
ATOM 1311 N N . GLU A 1 162 ? -18.892 14.523 9.932 1.00 94.12 162 GLU A N 1
ATOM 1312 C CA . GLU A 1 162 ? -17.637 13.777 9.765 1.00 94.12 162 GLU A CA 1
ATOM 1313 C C . GLU A 1 162 ? -17.389 12.745 10.891 1.00 94.12 162 GLU A C 1
ATOM 1315 O O . GLU A 1 162 ? -17.543 12.995 12.100 1.00 94.12 162 GLU A O 1
ATOM 1320 N N . ARG A 1 163 ? -16.983 11.544 10.485 1.00 94.88 163 ARG A N 1
ATOM 1321 C CA . ARG A 1 163 ? -16.658 10.396 11.333 1.00 94.88 163 ARG A CA 1
ATOM 1322 C C . ARG A 1 163 ? -15.258 9.889 11.039 1.00 94.88 163 ARG A C 1
ATOM 1324 O O . ARG A 1 163 ? -14.688 10.145 9.981 1.00 94.88 163 ARG A O 1
ATOM 1331 N N . LYS A 1 164 ? -14.694 9.156 11.997 1.00 93.81 164 LYS A N 1
ATOM 1332 C CA . LYS A 1 164 ? -13.330 8.640 11.902 1.00 93.81 164 LYS A CA 1
ATOM 1333 C C . LYS A 1 164 ? -13.282 7.125 12.050 1.00 93.81 164 LYS A C 1
ATOM 1335 O O . LYS A 1 164 ? -13.469 6.599 13.144 1.00 93.81 164 LYS A O 1
ATOM 1340 N N . LEU A 1 165 ? -12.937 6.447 10.960 1.00 95.19 165 LEU A N 1
ATOM 1341 C CA . LEU A 1 165 ? -12.591 5.032 10.950 1.00 95.19 165 LEU A CA 1
ATOM 1342 C C . LEU A 1 165 ? -11.130 4.877 11.379 1.00 95.19 165 LEU A C 1
ATOM 1344 O O . LEU A 1 165 ? -10.213 5.327 10.694 1.00 95.19 165 LEU A O 1
ATOM 1348 N N . ALA A 1 166 ? -10.899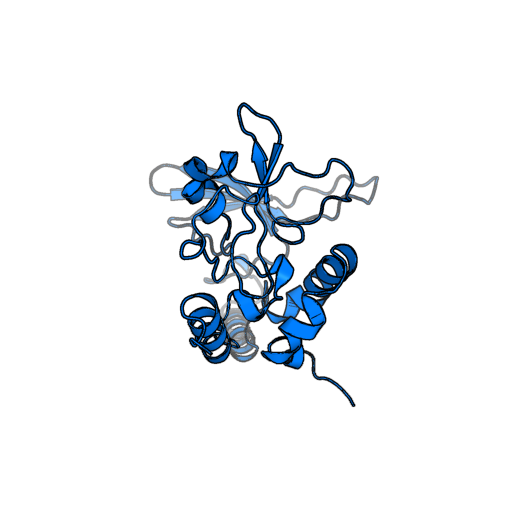 4.256 12.528 1.00 95.00 166 ALA A N 1
ATOM 1349 C CA . ALA A 1 166 ? -9.563 3.977 13.040 1.00 95.00 166 ALA A CA 1
ATOM 1350 C C . ALA A 1 166 ? -9.548 2.628 13.754 1.00 95.00 166 ALA A C 1
ATOM 1352 O O . ALA A 1 166 ? -10.590 2.148 14.193 1.00 95.00 166 ALA A O 1
ATOM 1353 N N . VAL A 1 167 ? -8.359 2.049 13.904 1.00 95.88 167 VAL A N 1
ATOM 1354 C CA . VAL A 1 167 ? -8.169 0.755 14.567 1.00 95.88 167 VAL A CA 1
ATOM 1355 C C . VAL A 1 167 ? -7.388 0.874 15.877 1.00 95.88 167 VAL A C 1
ATOM 1357 O O . VAL A 1 167 ? -6.668 1.854 16.120 1.00 95.88 167 VAL A O 1
ATOM 1360 N N . GLY A 1 168 ? -7.580 -0.105 16.757 1.00 95.62 168 GLY A N 1
ATOM 1361 C CA . GLY A 1 168 ? -6.708 -0.410 17.887 1.00 95.62 168 GLY A CA 1
ATOM 1362 C C . GLY A 1 168 ? -5.415 -1.103 17.456 1.00 95.62 168 GLY A C 1
ATOM 1363 O O . GLY A 1 168 ? -5.200 -1.352 16.270 1.00 95.62 168 GLY A O 1
ATOM 1364 N N . ARG A 1 169 ? -4.541 -1.379 18.434 1.00 95.69 169 ARG A N 1
ATOM 1365 C CA . ARG A 1 169 ? -3.301 -2.156 18.236 1.00 95.69 169 ARG A CA 1
ATOM 1366 C C . ARG A 1 169 ? -3.607 -3.616 17.912 1.00 95.69 169 ARG A C 1
ATOM 1368 O O . ARG A 1 169 ? -2.849 -4.290 17.232 1.00 95.69 169 ARG A O 1
ATOM 1375 N N . ASP A 1 170 ? -4.729 -4.091 18.409 1.00 95.44 170 ASP A N 1
ATOM 1376 C CA . ASP A 1 170 ? -5.307 -5.397 18.147 1.00 95.44 170 ASP A CA 1
ATOM 1377 C C . ASP A 1 170 ? -6.060 -5.454 16.810 1.00 95.44 170 ASP A C 1
ATOM 1379 O O . ASP A 1 170 ? -6.755 -6.428 16.555 1.00 95.44 170 ASP A O 1
ATOM 1383 N N . TYR A 1 171 ? -5.924 -4.431 15.954 1.00 97.00 171 TYR A N 1
ATOM 1384 C CA . TYR A 1 171 ? -6.580 -4.301 14.649 1.00 97.00 171 TYR A CA 1
ATOM 1385 C C . TYR A 1 171 ? -8.105 -4.122 14.684 1.00 97.00 171 TYR A C 1
ATOM 1387 O O . TYR A 1 171 ? -8.723 -4.003 13.620 1.00 97.00 171 TYR A O 1
ATOM 1395 N N . GLN A 1 172 ? -8.720 -4.046 15.867 1.00 96.31 172 GLN A N 1
ATOM 1396 C CA . GLN A 1 172 ? -10.161 -3.855 15.999 1.00 96.31 172 GLN A CA 1
ATOM 1397 C C . GLN A 1 172 ? -10.559 -2.423 15.620 1.00 96.31 172 GLN A C 1
ATOM 1399 O O . GLN A 1 172 ? -9.932 -1.451 16.049 1.00 96.31 172 GLN A O 1
ATOM 1404 N N . VAL A 1 173 ? -11.619 -2.267 14.829 1.00 97.12 173 VAL A N 1
ATOM 1405 C CA . VAL A 1 17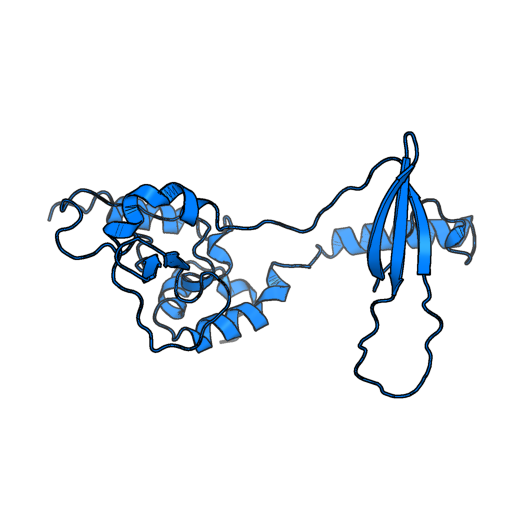3 ? -12.226 -0.971 14.511 1.00 97.12 173 VAL A CA 1
ATOM 1406 C C . VAL A 1 173 ? -12.765 -0.321 15.785 1.00 97.12 173 VAL A C 1
ATOM 1408 O O . VAL A 1 173 ? -13.507 -0.922 16.559 1.00 97.12 173 VAL A O 1
ATOM 1411 N N . LYS A 1 174 ? -12.415 0.949 15.988 1.00 95.94 174 LYS A N 1
ATOM 1412 C CA . LYS A 1 174 ? -12.856 1.756 17.126 1.00 95.94 174 LYS A CA 1
ATOM 1413 C C . LYS A 1 174 ? -14.235 2.343 16.859 1.00 95.94 174 LYS A C 1
ATOM 1415 O O . LYS A 1 174 ? -14.341 3.433 16.301 1.00 95.94 174 LYS A O 1
ATOM 1420 N N . TYR A 1 175 ? -15.275 1.640 17.290 1.00 96.44 175 TYR A N 1
ATOM 1421 C CA . TYR A 1 175 ? -16.643 2.157 17.323 1.00 96.44 175 TYR A CA 1
ATOM 1422 C C . TYR A 1 175 ? -16.902 3.035 18.558 1.00 96.44 175 TYR A C 1
ATOM 1424 O O . TYR A 1 175 ? -16.144 3.023 19.532 1.00 96.44 175 TYR A O 1
ATOM 1432 N N . LYS A 1 176 ? -17.981 3.825 18.528 1.00 95.25 176 LYS A N 1
ATOM 1433 C CA . LYS A 1 176 ? -18.458 4.583 19.692 1.00 95.25 176 LYS A CA 1
ATOM 1434 C C . LYS A 1 176 ? -18.884 3.625 20.817 1.00 95.25 176 LYS A C 1
ATOM 1436 O O . LYS A 1 176 ? -19.477 2.580 20.532 1.00 95.25 176 LYS A O 1
ATOM 1441 N N . PRO A 1 177 ? -18.659 3.988 22.095 1.00 92.25 177 PRO A N 1
ATOM 1442 C CA . PRO A 1 177 ? -19.139 3.198 23.226 1.00 92.25 177 PRO A CA 1
ATOM 1443 C C . PRO A 1 177 ? -20.641 2.903 23.119 1.00 92.25 177 PRO A C 1
ATOM 1445 O O . PRO A 1 177 ? -21.430 3.794 22.807 1.00 92.25 177 PRO A O 1
ATOM 1448 N N . GLY A 1 178 ? -21.028 1.647 23.350 1.00 91.75 178 GLY A N 1
ATOM 1449 C CA . GLY A 1 178 ? -22.425 1.200 23.306 1.00 91.75 178 GLY A CA 1
ATOM 1450 C C . GLY A 1 178 ? -23.034 1.051 21.906 1.00 91.75 178 GLY A C 1
ATOM 1451 O O . GLY A 1 178 ? -24.195 0.673 21.808 1.00 91.75 178 GLY A O 1
ATOM 1452 N N . SER A 1 179 ? -22.286 1.323 20.828 1.00 93.50 179 SER A N 1
ATOM 1453 C CA . SER A 1 179 ? -22.790 1.152 19.449 1.00 93.50 179 SER A CA 1
ATOM 1454 C C . SER A 1 179 ? -22.666 -0.279 18.925 1.00 93.50 179 SER A C 1
ATOM 1456 O O . SER A 1 179 ? -23.307 -0.626 17.941 1.00 93.50 179 SER A O 1
ATOM 1458 N N . VAL A 1 180 ? -21.845 -1.105 19.575 1.00 92.00 180 VAL A N 1
ATOM 1459 C CA . VAL A 1 180 ? -21.596 -2.501 19.207 1.00 92.00 180 VAL A CA 1
ATOM 1460 C C . VAL A 1 180 ? -21.706 -3.360 20.465 1.00 92.00 180 VAL A C 1
ATOM 1462 O O . VAL A 1 180 ? -21.308 -2.927 21.551 1.00 92.00 180 VAL A O 1
ATOM 1465 N N . ALA A 1 181 ? -22.281 -4.557 20.335 1.00 90.81 181 ALA A N 1
ATOM 1466 C CA . ALA A 1 181 ? -22.368 -5.512 21.435 1.00 90.81 181 ALA A CA 1
ATOM 1467 C C . ALA A 1 181 ? -20.964 -5.920 21.916 1.00 90.81 181 ALA A C 1
ATOM 1469 O O . ALA A 1 181 ? -20.015 -5.933 21.137 1.00 90.81 181 ALA A O 1
ATOM 1470 N N . LYS A 1 182 ? -20.832 -6.287 23.197 1.00 84.19 182 LYS A N 1
ATOM 1471 C CA . LYS A 1 182 ? -19.529 -6.590 23.820 1.00 84.19 182 LYS A CA 1
ATOM 1472 C C . LYS A 1 182 ? -18.746 -7.704 23.105 1.00 84.19 182 LYS A C 1
ATOM 1474 O O . LYS A 1 182 ? -17.523 -7.680 23.121 1.00 84.19 182 LYS A O 1
ATOM 1479 N N . GLU A 1 183 ? -19.447 -8.649 22.485 1.00 85.12 183 GLU A N 1
ATOM 1480 C CA . GLU A 1 183 ? -18.872 -9.808 21.783 1.00 85.12 183 GLU A CA 1
ATOM 1481 C C . GLU A 1 183 ? -18.857 -9.628 20.257 1.00 85.12 183 GLU A C 1
ATOM 1483 O O . GLU A 1 183 ? -18.741 -10.588 19.501 1.00 85.12 183 GLU A O 1
ATOM 1488 N N . SER A 1 184 ? -19.033 -8.400 19.773 1.00 90.62 184 SER A N 1
ATOM 1489 C CA . SER A 1 184 ? -19.063 -8.090 18.347 1.00 90.62 184 SER A CA 1
ATOM 1490 C C . SER A 1 184 ? -18.010 -7.046 18.005 1.00 90.62 184 SER A C 1
ATOM 1492 O O . SER A 1 184 ? -17.707 -6.149 18.789 1.00 90.62 184 SER A O 1
ATOM 1494 N N . GLY A 1 185 ? -17.447 -7.153 16.808 1.00 93.69 185 GLY A N 1
ATOM 1495 C CA . GLY A 1 185 ? -16.424 -6.235 16.339 1.00 93.69 185 GLY A CA 1
ATOM 1496 C C . GLY A 1 185 ? -16.044 -6.503 14.893 1.00 93.69 185 GLY A C 1
ATOM 1497 O O . GLY A 1 185 ? -16.423 -7.514 14.305 1.00 93.69 185 GLY A O 1
ATOM 1498 N N . VAL A 1 186 ? -15.281 -5.574 14.331 1.00 97.06 186 VAL A N 1
ATOM 1499 C CA . VAL A 1 186 ? -14.684 -5.691 13.001 1.00 97.06 186 VAL A CA 1
ATOM 1500 C C . VAL A 1 186 ? -13.185 -5.512 13.163 1.00 97.06 186 VAL A C 1
ATOM 1502 O O . VAL A 1 186 ? -12.755 -4.596 13.859 1.00 97.06 186 VAL A O 1
ATOM 1505 N N . TRP A 1 187 ? -12.395 -6.357 12.509 1.00 97.44 187 TRP A N 1
ATOM 1506 C CA . TRP A 1 187 ? -10.937 -6.274 12.495 1.00 97.44 187 TRP A CA 1
ATOM 1507 C C . TRP A 1 187 ? -10.453 -6.020 11.073 1.00 97.44 187 TRP A C 1
ATOM 1509 O O . TRP A 1 187 ? -10.913 -6.667 10.132 1.00 97.44 187 TRP A O 1
ATOM 1519 N N . LEU A 1 188 ? -9.527 -5.076 10.909 1.00 96.94 188 LEU A N 1
ATOM 1520 C CA . LEU A 1 188 ? -8.952 -4.745 9.605 1.00 96.94 188 LEU A CA 1
ATOM 1521 C C . LEU A 1 188 ? -7.585 -5.401 9.443 1.00 96.94 188 LEU A C 1
ATOM 1523 O O . LEU A 1 188 ? -6.758 -5.340 10.345 1.00 96.94 188 LEU A O 1
ATOM 1527 N N . GLN A 1 189 ? -7.337 -6.027 8.294 1.00 96.00 189 GLN A N 1
ATOM 1528 C CA . GLN A 1 189 ? -6.114 -6.785 8.033 1.00 96.00 189 GLN A CA 1
ATOM 1529 C C . GLN A 1 189 ? -5.493 -6.387 6.701 1.00 96.00 189 GLN A C 1
ATOM 1531 O O . GLN A 1 189 ? -6.169 -6.365 5.675 1.00 96.00 189 GLN A O 1
ATOM 1536 N N . GLY A 1 190 ? -4.192 -6.086 6.712 1.00 93.94 190 GLY A N 1
ATOM 1537 C CA . GLY A 1 190 ? -3.454 -5.748 5.496 1.00 93.94 190 GLY A CA 1
ATOM 1538 C C . GLY A 1 190 ? -3.816 -4.391 4.892 1.00 93.94 190 GLY A C 1
ATOM 1539 O O . GLY A 1 190 ? -3.509 -4.146 3.729 1.00 93.94 190 GLY A O 1
ATOM 1540 N N . CYS A 1 191 ? -4.491 -3.514 5.631 1.00 94.31 191 CYS A N 1
ATOM 1541 C CA . CYS A 1 191 ? -4.764 -2.131 5.234 1.00 94.31 191 CYS A CA 1
ATOM 1542 C C . CYS A 1 191 ? -4.421 -1.123 6.342 1.00 94.31 191 CYS A C 1
ATOM 1544 O O . CYS A 1 191 ? -4.863 0.021 6.311 1.00 94.31 191 CYS A O 1
ATOM 1546 N N . CYS A 1 192 ? -3.619 -1.539 7.318 1.00 94.94 192 CYS A N 1
ATOM 1547 C CA . CYS A 1 192 ? -3.254 -0.788 8.510 1.00 94.94 192 CYS A CA 1
ATOM 1548 C C . CYS A 1 192 ? -1.773 -0.375 8.527 1.00 94.94 192 CYS A C 1
ATOM 1550 O O . CYS A 1 192 ? -1.265 -0.014 9.586 1.00 94.94 192 CYS A O 1
ATOM 1552 N N . GLU A 1 193 ? -1.086 -0.365 7.378 1.00 93.69 193 GLU A N 1
ATOM 1553 C CA . GLU A 1 193 ? 0.324 0.051 7.251 1.00 93.69 193 GLU A CA 1
ATOM 1554 C C . GLU A 1 193 ? 0.609 1.393 7.939 1.00 93.69 193 GLU A C 1
ATOM 1556 O O . GLU A 1 193 ? 1.606 1.541 8.642 1.00 93.69 193 GLU A O 1
ATOM 1561 N N . GLY A 1 194 ? -0.313 2.354 7.821 1.00 92.44 194 GLY A N 1
ATOM 1562 C CA . GLY A 1 194 ? -0.159 3.663 8.445 1.00 92.44 194 GLY A CA 1
ATOM 1563 C C . GLY A 1 194 ? 0.005 3.607 9.969 1.00 92.44 194 GLY A C 1
ATOM 1564 O O . GLY A 1 194 ? 0.733 4.421 10.537 1.00 92.44 194 GLY A O 1
ATOM 1565 N N . THR A 1 195 ? -0.645 2.654 10.644 1.00 93.62 195 THR A N 1
ATOM 1566 C CA . THR A 1 195 ? -0.633 2.481 12.109 1.00 93.62 195 THR A CA 1
ATOM 1567 C C . THR A 1 195 ? 0.273 1.353 12.592 1.00 93.62 195 THR A C 1
ATOM 1569 O O . THR A 1 195 ? 0.827 1.479 13.681 1.00 93.62 195 THR A O 1
ATOM 1572 N N . HIS A 1 196 ? 0.458 0.304 11.791 1.00 94.81 196 HIS A N 1
ATOM 1573 C CA . HIS A 1 196 ? 1.160 -0.929 12.167 1.00 94.81 196 HIS A CA 1
ATOM 1574 C C . HIS A 1 196 ? 2.487 -1.138 11.417 1.00 94.81 196 HIS A C 1
ATOM 1576 O O . HIS A 1 196 ? 3.252 -2.023 11.779 1.00 94.81 196 HIS A O 1
ATOM 1582 N N . GLY A 1 197 ? 2.817 -0.289 10.440 1.00 92.88 197 GLY A N 1
ATOM 1583 C CA . GLY A 1 197 ? 4.092 -0.319 9.720 1.00 92.88 197 GLY A CA 1
ATOM 1584 C C . GLY A 1 197 ? 4.069 -1.146 8.434 1.00 92.88 197 GLY A C 1
ATOM 1585 O O . GLY A 1 197 ? 3.070 -1.774 8.089 1.00 92.88 197 GLY A O 1
ATOM 1586 N N . LEU A 1 198 ? 5.200 -1.144 7.719 1.00 90.69 198 LEU A N 1
ATOM 1587 C CA . LEU A 1 198 ? 5.350 -1.737 6.378 1.00 90.69 198 LEU A CA 1
ATOM 1588 C C . LEU A 1 198 ? 5.064 -3.243 6.315 1.00 90.69 198 LEU A C 1
ATOM 1590 O O . LEU A 1 198 ? 4.704 -3.759 5.261 1.00 90.69 198 LEU A O 1
ATOM 1594 N N . SER A 1 199 ? 5.226 -3.957 7.428 1.00 92.00 199 SER A N 1
ATOM 1595 C CA . SER A 1 199 ? 4.956 -5.392 7.508 1.00 92.00 199 SER A CA 1
ATOM 1596 C C . SER A 1 199 ? 3.475 -5.747 7.411 1.00 92.00 199 SER A C 1
ATOM 1598 O O . SER A 1 199 ? 3.158 -6.892 7.100 1.00 92.00 199 SER A O 1
ATOM 1600 N N . ASP A 1 200 ? 2.563 -4.798 7.639 1.00 93.44 200 ASP A N 1
ATOM 1601 C CA . ASP A 1 200 ? 1.125 -5.068 7.687 1.00 93.44 200 ASP A CA 1
ATOM 1602 C C . ASP A 1 200 ? 0.594 -5.685 6.382 1.00 93.44 200 ASP A C 1
ATOM 1604 O O . ASP A 1 200 ? -0.262 -6.573 6.391 1.00 93.44 200 ASP A O 1
ATOM 1608 N N . THR A 1 201 ? 1.128 -5.262 5.241 1.00 90.94 201 THR A N 1
ATOM 1609 C CA . THR A 1 201 ? 0.678 -5.743 3.930 1.00 90.94 201 THR A CA 1
ATOM 1610 C C . THR A 1 201 ? 1.367 -7.034 3.486 1.00 90.94 201 THR A C 1
ATOM 1612 O O . THR A 1 201 ? 1.027 -7.573 2.431 1.00 90.94 201 THR A O 1
ATOM 1615 N N . LEU A 1 202 ? 2.314 -7.537 4.285 1.00 92.06 202 LEU A N 1
ATOM 1616 C CA . LEU A 1 202 ? 3.257 -8.587 3.923 1.00 92.06 202 LEU A CA 1
ATOM 1617 C C . LEU A 1 202 ? 3.089 -9.833 4.801 1.00 92.06 202 LEU A C 1
ATOM 1619 O O . LEU A 1 202 ? 2.411 -9.843 5.827 1.00 92.06 202 LEU A O 1
ATOM 1623 N N . LEU A 1 203 ? 3.758 -10.913 4.398 1.00 92.00 203 LEU A N 1
ATOM 1624 C CA . LEU A 1 203 ? 3.755 -12.177 5.138 1.00 92.00 203 LEU A CA 1
ATOM 1625 C C . LEU A 1 203 ? 4.600 -12.132 6.421 1.00 92.00 203 LEU A C 1
ATOM 1627 O O . LEU A 1 203 ? 4.457 -13.013 7.264 1.00 92.00 203 LEU A O 1
ATOM 1631 N N . SER A 1 204 ? 5.465 -11.124 6.579 1.00 89.31 204 SER A N 1
ATOM 1632 C CA . SER A 1 204 ? 6.506 -11.076 7.616 1.00 89.31 204 SER A CA 1
ATOM 1633 C C . SER A 1 204 ? 5.979 -11.194 9.045 1.00 89.31 204 SER A C 1
ATOM 1635 O O . SER A 1 204 ? 6.656 -11.760 9.896 1.00 89.31 204 SER A O 1
ATOM 1637 N N . VAL A 1 205 ? 4.767 -10.702 9.304 1.00 92.88 205 VAL A N 1
ATOM 1638 C CA . VAL A 1 205 ? 4.141 -10.730 10.635 1.00 92.88 205 VAL A CA 1
ATOM 1639 C C . VAL A 1 205 ? 2.849 -11.538 10.666 1.00 92.88 205 VAL A C 1
ATOM 1641 O O . VAL A 1 205 ? 2.180 -11.567 11.694 1.00 92.88 205 VAL A O 1
ATOM 1644 N N . LEU A 1 206 ? 2.479 -12.209 9.569 1.00 95.00 206 LEU A N 1
ATOM 1645 C CA . LEU A 1 206 ? 1.162 -12.833 9.441 1.00 95.00 206 LEU A CA 1
ATOM 1646 C C . LEU A 1 206 ? 0.923 -13.910 10.506 1.00 95.00 206 LEU A C 1
ATOM 1648 O O . LEU A 1 206 ? -0.164 -13.958 11.077 1.00 95.00 206 LEU A O 1
ATOM 1652 N N . ALA A 1 207 ? 1.930 -14.733 10.810 1.00 94.94 207 ALA A N 1
ATOM 1653 C CA . ALA A 1 207 ? 1.823 -15.775 11.831 1.00 94.94 207 ALA A CA 1
ATOM 1654 C C . ALA A 1 207 ? 1.561 -15.181 13.228 1.00 94.94 207 ALA A C 1
ATOM 1656 O O . ALA A 1 207 ? 0.578 -15.538 13.877 1.00 94.94 207 ALA A O 1
ATOM 1657 N N . THR A 1 208 ? 2.387 -14.223 13.660 1.00 94.44 208 THR A N 1
ATOM 1658 C CA . THR A 1 208 ? 2.233 -13.557 14.964 1.00 94.44 208 THR A CA 1
ATOM 1659 C C . THR A 1 208 ? 0.928 -12.768 15.041 1.00 94.44 208 THR A C 1
ATOM 1661 O O . THR A 1 208 ? 0.179 -12.911 16.002 1.00 94.44 208 THR A O 1
ATOM 1664 N N . ARG A 1 209 ? 0.599 -12.003 13.994 1.00 96.19 209 ARG A N 1
ATOM 1665 C CA . ARG A 1 209 ? -0.639 -11.222 13.908 1.00 96.19 209 ARG A CA 1
ATOM 1666 C C . ARG A 1 209 ? -1.886 -12.103 13.963 1.00 96.19 209 ARG A C 1
ATOM 1668 O O . ARG A 1 209 ? -2.867 -11.726 14.591 1.00 96.19 209 ARG A O 1
ATOM 1675 N N . SER A 1 210 ? -1.853 -13.285 13.348 1.00 95.69 210 SER A N 1
ATOM 1676 C CA . SER A 1 210 ? -2.974 -14.230 13.419 1.00 95.69 210 SER A CA 1
ATOM 1677 C C . SER A 1 210 ? -3.239 -14.669 14.859 1.00 95.69 210 SER A C 1
ATOM 1679 O O . SER A 1 210 ? -4.391 -14.690 15.283 1.00 95.69 210 SER A O 1
ATOM 1681 N N . ALA A 1 211 ? -2.188 -14.950 15.637 1.00 94.75 211 ALA A N 1
ATOM 1682 C CA . ALA A 1 211 ? -2.332 -15.279 17.054 1.00 94.75 211 ALA A CA 1
ATOM 1683 C C . ALA A 1 211 ? -2.887 -14.097 17.873 1.00 94.75 211 ALA A C 1
ATOM 1685 O O . ALA A 1 211 ? -3.770 -14.289 18.705 1.00 94.75 211 ALA A O 1
ATOM 1686 N N . GLU A 1 212 ? -2.425 -12.870 17.608 1.00 94.25 212 GLU A N 1
ATOM 1687 C CA . GLU A 1 212 ? -2.953 -11.658 18.255 1.00 94.25 212 GLU A CA 1
ATOM 1688 C C . GLU A 1 212 ? -4.451 -11.456 17.983 1.00 94.25 212 GLU A C 1
ATOM 1690 O O . GLU A 1 212 ? -5.209 -11.142 18.898 1.00 94.25 212 GLU A O 1
ATOM 1695 N N . ILE A 1 213 ? -4.894 -11.679 16.744 1.00 94.62 213 ILE A N 1
ATOM 1696 C CA . ILE A 1 213 ? -6.304 -11.546 16.356 1.00 94.62 213 ILE A CA 1
ATOM 1697 C C . ILE A 1 213 ? -7.155 -12.630 16.993 1.00 94.62 213 ILE A C 1
ATOM 1699 O O . ILE A 1 213 ? -8.230 -12.325 17.495 1.00 94.62 213 ILE A O 1
ATOM 1703 N N . VAL A 1 214 ? -6.682 -13.878 17.015 1.00 94.88 214 VAL A N 1
ATOM 1704 C CA . VAL A 1 214 ? -7.384 -14.961 17.715 1.00 94.88 214 VAL A CA 1
ATOM 1705 C C . VAL A 1 214 ? -7.579 -14.595 19.185 1.00 94.88 214 VAL A C 1
ATOM 1707 O O . VAL A 1 214 ? -8.693 -14.709 19.679 1.00 94.88 214 VAL A O 1
ATOM 1710 N N . ASN A 1 215 ? -6.549 -14.070 19.854 1.00 93.38 215 ASN A N 1
ATOM 1711 C CA . ASN A 1 215 ? -6.655 -13.628 21.247 1.00 93.38 215 ASN A CA 1
ATOM 1712 C C . ASN A 1 215 ? -7.584 -12.411 21.429 1.00 93.38 215 ASN A C 1
ATOM 1714 O O . ASN A 1 215 ? -8.202 -12.274 22.482 1.00 93.38 215 ASN A O 1
ATOM 1718 N N . SER A 1 216 ? -7.682 -11.526 20.431 1.00 92.56 216 SER A N 1
ATOM 1719 C CA . SER A 1 216 ? -8.584 -10.363 20.450 1.00 92.56 216 SER A CA 1
ATOM 1720 C C . SER A 1 216 ? -10.051 -10.757 20.215 1.00 92.56 216 SER A C 1
ATOM 1722 O O . SER A 1 216 ? -10.936 -10.242 20.894 1.00 92.56 216 SER A O 1
ATOM 1724 N N . ILE A 1 217 ? -10.317 -11.694 19.297 1.00 92.31 217 ILE A N 1
ATOM 1725 C CA . ILE A 1 217 ? -11.670 -12.185 18.977 1.00 92.31 217 ILE A CA 1
ATOM 1726 C C . ILE A 1 217 ? -12.169 -13.168 20.044 1.00 92.31 217 ILE A C 1
ATOM 1728 O O . ILE A 1 217 ? -13.331 -13.116 20.439 1.00 92.31 217 ILE A O 1
ATOM 1732 N N . PHE A 1 218 ? -11.293 -14.056 20.516 1.00 90.94 218 PHE A N 1
ATOM 1733 C CA . PHE A 1 218 ? -11.593 -15.117 21.477 1.00 90.94 218 PHE A CA 1
ATOM 1734 C C . PHE A 1 218 ? -10.729 -14.956 22.734 1.00 90.94 218 PHE A C 1
ATOM 1736 O O . PHE A 1 218 ? -9.850 -15.786 22.988 1.00 90.94 218 PHE A O 1
ATOM 1743 N N . PRO A 1 219 ? -10.933 -13.890 23.529 1.00 83.12 219 PRO A N 1
ATOM 1744 C CA . PRO A 1 219 ? -10.180 -13.714 24.758 1.00 83.12 219 PRO A CA 1
ATOM 1745 C C . PRO A 1 219 ? -10.428 -14.912 25.675 1.00 83.12 219 PRO A C 1
ATOM 1747 O O . PRO A 1 219 ? -11.576 -15.266 25.956 1.00 83.12 219 PRO A O 1
ATOM 1750 N N . SER A 1 220 ? -9.347 -15.544 26.134 1.00 77.69 220 SER A N 1
ATOM 1751 C CA . SER A 1 220 ? -9.425 -16.643 27.092 1.00 77.69 220 SER A CA 1
ATOM 1752 C C . SER A 1 220 ? -10.250 -16.194 28.294 1.00 77.69 220 SER A C 1
ATOM 1754 O O . SER A 1 220 ? -9.924 -15.186 28.924 1.00 77.69 220 SER A O 1
ATOM 1756 N N . SER A 1 221 ? -11.317 -16.928 28.608 1.00 63.22 221 SER A N 1
ATOM 1757 C CA . SER A 1 221 ? -12.067 -16.734 29.846 1.00 63.22 221 SER A CA 1
ATOM 1758 C C . SER A 1 221 ? -11.116 -17.024 31.010 1.00 63.22 221 SER A C 1
ATOM 1760 O O . SER A 1 221 ? -10.798 -18.185 31.261 1.00 63.22 221 SER A O 1
ATOM 1762 N N . GLN A 1 222 ? -10.584 -15.980 31.647 1.00 45.06 222 GLN A N 1
ATOM 1763 C CA . GLN A 1 222 ? -9.987 -16.093 32.979 1.00 45.06 222 GLN A CA 1
ATOM 1764 C C . GLN A 1 222 ? -11.080 -15.979 34.032 1.00 45.06 222 GLN A C 1
ATOM 1766 O O . GLN A 1 222 ? -11.972 -15.117 33.853 1.00 45.06 222 GLN A O 1
#

Sequence (222 aa):
MVRSVNSVFNPEYIDTLFPKSARHRNNFLAEARATNYGVVRLNLIEEMYERQYDQKRDLGTDEKKWPHRIMGGRQITSIEPRGDTLELKVQHVTDSEFEGFVDLVDEETLEVDLLIAATGYQRNAHVEMLRDTWDMLPKASPVGQEYNKGITGWKVETDQGERKLAVGRDYQVKYKPGSVAKESGVWLQGCCEGTHGLSDTLLSVLATRSAEIVNSIFPSSQ

Organism: Trichoderma harzianum (NCBI:txid5544)

Mean predicted aligned error: 7.66 Å

Secondary structure (DSSP, 8-state):
----GGGGGSHHHHHHHTTS-HHHHHHHHHHHGGGTSS---HHHHHHHHHHHHHHHHHH-S-GGG-SS---TTEEEEEEEEETTEEEEEEEEPP-TT--S------EEEEEES-----------HHHHHTGGGGGGSPBPPS-S---STTSS-EEE--TT--EEE-B-TTSBB-PPTTSS-TT---B--S--HHHH-GGGGSGGGHHHHHHHHHHHHS----

Radius of gyration: 23.89 Å; Cα contacts (8 Å, |Δi|>4): 249; chains: 1; bounding box: 52×47×67 Å